Protein AF-A0A3D1RWV4-F1 (afdb_monomer)

Mean predicted aligned error: 16.39 Å

Nearest PDB structures (foldseek):
  2nbn-assembly1_A  TM=4.123E-01  e=1.452E+00  Aedes aegypti
  2qzt-assembly1_A  TM=2.751E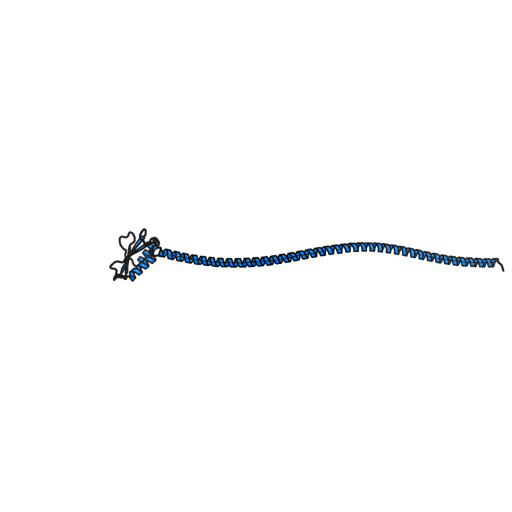-01  e=3.813E+00  Aedes aegypti

Secondary structure (DSSP, 8-state):
--HHHHHHHHHHHHHHHHHHHHHHHHHHHHHHHHHHHHHHHHHHHHHHHHHHHHHHHHHHHHHHHHHHHHHHHHHHHHHHHHHHHHHHHHHHHHHHHHHHHHHHHHHHHHHHHHHHHHHHHHHHHHHHHHHHHHHHHHHHHHHHTPPPP--TTSEEEEEEEEEETTEEEEEEE-TT-SSPEEE-HHHHHHHHHHHHHHHGGGEEEEEE--TT----HHHHHHHHHHHHHHH-TTTS--

Structure (mmCIF, N/CA/C/O backbone):
data_AF-A0A3D1RWV4-F1
#
_entry.id   AF-A0A3D1RWV4-F1
#
loop_
_atom_site.group_PDB
_atom_site.id
_atom_site.type_symbol
_atom_site.label_atom_id
_atom_site.label_alt_id
_atom_site.label_comp_id
_atom_site.label_asym_id
_atom_site.label_entity_id
_atom_site.label_seq_id
_atom_site.pdbx_PDB_ins_code
_atom_site.Cartn_x
_atom_site.Cartn_y
_atom_site.Cartn_z
_atom_site.occupancy
_atom_site.B_iso_or_equiv
_atom_site.auth_seq_id
_atom_site.auth_comp_id
_atom_site.auth_asym_id
_atom_site.auth_atom_id
_atom_site.pdbx_PDB_model_num
ATOM 1 N N . MET A 1 1 ? 69.869 0.375 -125.431 1.00 52.25 1 MET A N 1
ATOM 2 C CA . MET A 1 1 ? 68.817 0.716 -124.445 1.00 52.25 1 MET A CA 1
ATOM 3 C C . MET A 1 1 ? 69.289 1.927 -123.656 1.00 52.25 1 MET A C 1
ATOM 5 O O . MET A 1 1 ? 70.445 1.950 -123.262 1.00 52.25 1 MET A O 1
ATOM 9 N N . ASN A 1 2 ? 68.453 2.957 -123.524 1.00 61.38 2 ASN A N 1
ATOM 10 C CA . ASN A 1 2 ? 68.851 4.270 -123.012 1.00 61.38 2 ASN A CA 1
ATOM 11 C C . ASN A 1 2 ? 68.864 4.267 -121.470 1.00 61.38 2 ASN A C 1
ATOM 13 O O . ASN A 1 2 ? 67.809 4.157 -120.847 1.00 61.38 2 ASN A O 1
ATOM 17 N N . VAL A 1 3 ? 70.054 4.370 -120.870 1.00 70.50 3 VAL A N 1
ATOM 18 C CA . VAL A 1 3 ? 70.306 4.348 -119.412 1.00 70.50 3 VAL A CA 1
ATOM 19 C C . VAL A 1 3 ? 69.426 5.359 -118.657 1.00 70.50 3 VAL A C 1
ATOM 21 O O . VAL A 1 3 ? 68.978 5.091 -117.543 1.00 70.50 3 VAL A O 1
ATOM 24 N N . ALA A 1 4 ? 69.079 6.478 -119.300 1.00 74.06 4 ALA A N 1
ATOM 25 C CA . ALA A 1 4 ? 68.190 7.496 -118.747 1.00 74.06 4 ALA A CA 1
ATOM 26 C C . ALA A 1 4 ? 66.752 6.995 -118.483 1.00 74.06 4 ALA A C 1
ATOM 28 O O . ALA A 1 4 ? 66.139 7.380 -117.488 1.00 74.06 4 ALA A O 1
ATOM 29 N N . GLU A 1 5 ? 66.206 6.108 -119.324 1.00 75.94 5 GLU A N 1
ATOM 30 C CA . GLU A 1 5 ? 64.843 5.577 -119.146 1.00 75.94 5 GLU A CA 1
ATOM 31 C C . GLU A 1 5 ? 64.778 4.470 -118.075 1.00 75.94 5 GLU A C 1
ATOM 33 O O . GLU A 1 5 ? 63.770 4.344 -117.375 1.00 75.94 5 GLU A O 1
ATOM 38 N N . GLN A 1 6 ? 65.866 3.717 -117.867 1.00 78.44 6 GLN A N 1
ATOM 39 C CA . GLN A 1 6 ? 65.986 2.784 -116.736 1.00 78.44 6 GLN A CA 1
ATOM 40 C C . GLN A 1 6 ? 66.065 3.525 -115.395 1.00 78.44 6 GLN A C 1
ATOM 42 O O . GLN A 1 6 ? 65.285 3.221 -114.493 1.00 78.44 6 GLN A O 1
ATOM 47 N N . LEU A 1 7 ? 66.919 4.551 -115.293 1.00 80.50 7 LEU A N 1
ATOM 48 C CA . LEU A 1 7 ? 67.019 5.411 -114.105 1.00 80.50 7 LEU A CA 1
ATOM 49 C C . LEU A 1 7 ? 65.680 6.073 -113.760 1.00 80.50 7 LEU A C 1
ATOM 51 O O . LEU A 1 7 ? 65.265 6.095 -112.604 1.00 80.50 7 LEU A O 1
ATOM 55 N N . LYS A 1 8 ? 64.954 6.563 -114.767 1.00 84.25 8 LYS A N 1
ATOM 56 C CA . LYS A 1 8 ? 63.630 7.174 -114.593 1.00 84.25 8 LYS A CA 1
ATOM 57 C C . LYS A 1 8 ? 62.578 6.185 -114.084 1.00 84.25 8 LYS A C 1
ATOM 59 O O . LYS A 1 8 ? 61.758 6.558 -113.246 1.00 84.25 8 LYS A O 1
ATOM 64 N N . ARG A 1 9 ? 62.587 4.929 -114.550 1.00 83.69 9 ARG A N 1
ATOM 65 C CA . ARG A 1 9 ? 61.717 3.865 -114.009 1.00 83.69 9 ARG A CA 1
ATOM 66 C C . ARG A 1 9 ? 62.070 3.514 -112.569 1.00 83.69 9 ARG A C 1
ATOM 68 O O . ARG A 1 9 ? 61.166 3.406 -111.747 1.00 83.69 9 ARG A O 1
ATOM 75 N N . GLU A 1 10 ? 63.354 3.376 -112.258 1.00 85.56 10 GLU A N 1
ATOM 76 C CA . GLU A 1 10 ? 63.810 3.042 -110.908 1.00 85.56 10 GLU A CA 1
ATOM 77 C C . GLU A 1 10 ? 63.484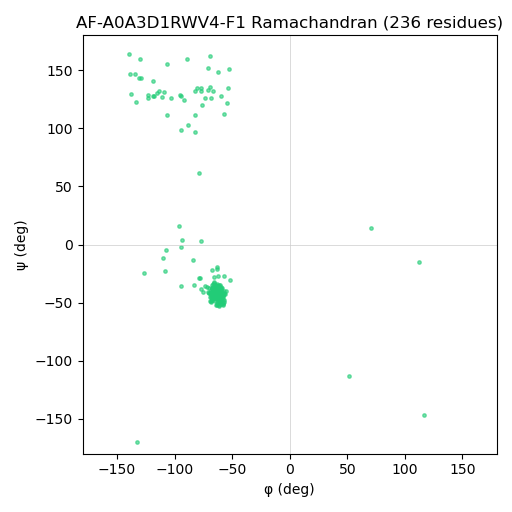 4.159 -109.904 1.00 85.56 10 GLU A C 1
ATOM 79 O O . GLU A 1 10 ? 62.997 3.887 -108.809 1.00 85.56 10 GLU A O 1
ATOM 84 N N . LEU A 1 11 ? 63.659 5.423 -110.299 1.00 85.31 11 LEU A N 1
ATOM 85 C CA . LEU A 1 11 ? 63.266 6.580 -109.492 1.00 85.31 11 LEU A CA 1
ATOM 86 C C . LEU A 1 11 ? 61.752 6.640 -109.268 1.00 85.31 11 LEU A C 1
ATOM 88 O O . LEU A 1 11 ? 61.319 6.896 -108.149 1.00 85.31 11 LEU A O 1
ATOM 92 N N . ARG A 1 12 ? 60.935 6.349 -110.290 1.00 86.31 12 ARG A N 1
ATOM 93 C CA . ARG A 1 12 ? 59.470 6.257 -110.137 1.00 86.31 12 ARG A CA 1
ATOM 94 C C . ARG A 1 12 ? 59.056 5.123 -109.199 1.00 86.31 12 ARG A C 1
ATOM 96 O O . ARG A 1 12 ? 58.151 5.310 -108.390 1.00 86.31 12 ARG A O 1
ATOM 103 N N . PHE A 1 13 ? 59.723 3.974 -109.272 1.00 88.75 13 PHE A N 1
ATOM 104 C CA . PHE A 1 13 ? 59.467 2.850 -108.371 1.00 88.75 13 PHE A CA 1
ATOM 105 C C . PHE A 1 13 ? 59.868 3.168 -106.921 1.00 88.75 13 PHE A C 1
ATOM 107 O O . PHE A 1 13 ? 59.115 2.907 -105.990 1.00 88.75 13 PHE A O 1
ATOM 114 N N . LYS A 1 14 ? 61.024 3.807 -106.707 1.00 88.19 14 LYS A N 1
ATOM 115 C CA . LYS A 1 14 ? 61.439 4.256 -105.367 1.00 88.19 14 LYS A CA 1
ATOM 116 C C . LYS A 1 14 ? 60.515 5.339 -104.812 1.00 88.19 14 LYS A C 1
ATOM 118 O O . LYS A 1 14 ? 60.236 5.325 -103.618 1.00 88.19 14 LYS A O 1
ATOM 123 N N . LEU A 1 15 ? 60.032 6.245 -105.664 1.00 89.44 15 LEU A N 1
ATOM 124 C CA . LEU A 1 15 ? 59.087 7.287 -105.271 1.00 89.44 15 LEU A CA 1
ATOM 125 C C . LEU A 1 15 ? 57.736 6.693 -104.860 1.00 89.44 15 LEU A C 1
ATOM 127 O O . LEU A 1 15 ? 57.237 7.056 -103.806 1.00 89.44 15 LEU A O 1
ATOM 131 N N . THR A 1 16 ? 57.196 5.747 -105.634 1.00 88.50 16 THR A N 1
ATOM 132 C CA . THR A 1 16 ? 55.944 5.037 -105.297 1.00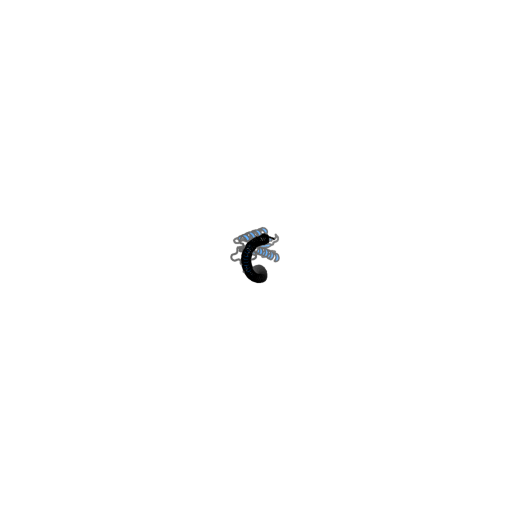 88.50 16 THR A CA 1
ATOM 133 C C . THR A 1 16 ? 56.079 4.212 -104.015 1.00 88.50 16 THR A C 1
ATOM 135 O O . THR A 1 16 ? 55.259 4.316 -103.113 1.00 88.50 16 THR A O 1
ATOM 138 N N . LEU A 1 17 ? 57.189 3.490 -103.843 1.00 90.44 17 LEU A N 1
ATOM 139 C CA . LEU A 1 17 ? 57.454 2.775 -102.592 1.00 90.44 17 LEU A CA 1
ATOM 140 C C . LEU A 1 17 ? 57.588 3.724 -101.386 1.00 90.44 17 LEU A C 1
ATOM 142 O O . LEU A 1 17 ? 57.214 3.371 -100.268 1.00 90.44 17 LEU A O 1
ATOM 146 N N . ALA A 1 18 ? 58.159 4.915 -101.584 1.00 87.94 18 ALA A N 1
ATOM 147 C CA . ALA A 1 18 ? 58.263 5.930 -100.541 1.00 87.94 18 ALA A CA 1
ATOM 148 C C . ALA A 1 18 ? 56.905 6.578 -100.225 1.00 87.94 18 ALA A C 1
ATOM 150 O O . ALA A 1 18 ? 56.641 6.849 -99.054 1.00 87.94 18 ALA A O 1
ATOM 151 N N . THR A 1 19 ? 56.037 6.795 -101.221 1.00 89.75 19 THR A N 1
ATOM 152 C CA . THR A 1 19 ? 54.670 7.290 -100.994 1.00 89.75 19 THR A CA 1
ATOM 153 C C . THR A 1 19 ? 53.833 6.268 -100.237 1.00 89.75 19 THR A C 1
ATOM 155 O O . THR A 1 19 ? 53.261 6.633 -99.217 1.00 89.75 19 THR A O 1
ATOM 158 N N . ASP A 1 20 ? 53.874 4.990 -100.621 1.00 91.44 20 ASP A N 1
ATOM 159 C CA . ASP A 1 20 ? 53.123 3.923 -99.943 1.00 91.44 20 ASP A CA 1
ATOM 160 C C . ASP A 1 20 ? 53.562 3.781 -98.475 1.00 91.44 20 ASP A C 1
ATOM 162 O O . ASP A 1 20 ? 52.742 3.702 -97.559 1.00 91.44 20 ASP A O 1
ATOM 166 N N . LYS A 1 21 ? 54.878 3.839 -98.216 1.00 92.19 21 LYS A N 1
ATOM 167 C CA . LYS A 1 21 ? 55.422 3.842 -96.847 1.00 92.19 21 LYS A CA 1
ATOM 168 C C . LYS A 1 21 ? 54.994 5.070 -96.047 1.00 92.19 21 LYS A C 1
ATOM 170 O O . LYS A 1 21 ? 54.727 4.947 -94.853 1.00 92.19 21 LYS A O 1
ATOM 175 N N . ASN A 1 22 ? 54.948 6.246 -96.669 1.00 92.06 22 ASN A N 1
ATOM 176 C CA . ASN A 1 22 ? 54.490 7.465 -96.005 1.00 92.06 22 ASN A CA 1
ATOM 177 C C . ASN A 1 22 ? 52.991 7.407 -95.684 1.00 92.06 22 ASN A C 1
ATOM 179 O O . ASN A 1 22 ? 52.593 7.843 -94.606 1.00 92.06 22 ASN A O 1
ATOM 183 N N . GLU A 1 23 ? 52.174 6.830 -96.564 1.00 92.38 23 GLU A N 1
ATOM 184 C CA . GLU A 1 23 ? 50.747 6.600 -96.320 1.00 92.38 23 GLU A CA 1
ATOM 185 C C . GLU A 1 23 ? 50.518 5.586 -95.187 1.00 92.38 23 GLU A C 1
ATOM 187 O O . GLU A 1 23 ? 49.688 5.815 -94.306 1.00 92.38 23 GLU A O 1
ATOM 192 N N . ASP A 1 24 ? 51.299 4.504 -95.128 1.00 94.44 24 ASP A N 1
ATOM 193 C CA . ASP A 1 24 ? 51.277 3.548 -94.011 1.00 94.44 24 ASP A CA 1
ATOM 194 C C . ASP A 1 24 ? 51.680 4.185 -92.677 1.00 94.44 24 ASP A C 1
ATOM 196 O O . ASP A 1 24 ? 51.056 3.931 -91.641 1.00 94.44 24 ASP A O 1
ATOM 200 N N . LEU A 1 25 ? 52.723 5.019 -92.684 1.00 93.50 25 LEU A N 1
ATOM 201 C CA . LEU A 1 25 ? 53.154 5.761 -91.501 1.00 93.50 25 LEU A CA 1
ATOM 202 C C . LEU A 1 25 ? 52.095 6.778 -91.058 1.00 93.50 25 LEU A C 1
ATOM 204 O O . LEU A 1 25 ? 51.858 6.904 -89.856 1.00 93.50 25 LEU A O 1
ATOM 208 N N . ALA A 1 26 ? 51.424 7.452 -91.997 1.00 93.38 26 ALA A N 1
ATOM 209 C CA . ALA A 1 26 ? 50.319 8.359 -91.697 1.00 93.38 26 ALA A CA 1
ATOM 210 C C . ALA A 1 26 ? 49.146 7.615 -91.038 1.00 93.38 26 ALA A C 1
ATOM 212 O O . ALA A 1 26 ? 48.687 8.033 -89.976 1.00 93.38 26 ALA A O 1
ATOM 213 N N . ARG A 1 27 ? 48.745 6.453 -91.577 1.00 94.62 27 ARG A N 1
ATOM 214 C CA . ARG A 1 27 ? 47.699 5.601 -90.981 1.00 94.62 27 ARG A CA 1
ATOM 215 C C . ARG A 1 27 ? 48.042 5.163 -89.556 1.00 94.62 27 ARG A C 1
ATOM 217 O O . ARG A 1 27 ? 47.214 5.289 -88.658 1.00 94.62 27 ARG A O 1
ATOM 224 N N . LYS A 1 28 ? 49.278 4.704 -89.323 1.00 95.06 28 LYS A N 1
ATOM 225 C CA . LYS A 1 28 ? 49.750 4.310 -87.981 1.00 95.06 28 LYS A CA 1
ATOM 226 C C . LYS A 1 28 ? 49.783 5.484 -87.007 1.00 95.06 28 LYS A C 1
ATOM 228 O O . LYS A 1 28 ? 49.435 5.316 -85.841 1.00 95.06 28 LYS A O 1
ATOM 233 N N . ARG A 1 29 ? 50.199 6.670 -87.463 1.00 95.25 29 ARG A N 1
ATOM 234 C CA . ARG A 1 29 ? 50.182 7.894 -86.651 1.00 95.25 29 ARG A CA 1
ATOM 235 C C . ARG A 1 29 ? 48.756 8.247 -86.233 1.00 95.25 29 ARG A C 1
ATOM 237 O O . ARG A 1 29 ? 48.537 8.553 -85.066 1.00 95.25 29 ARG A O 1
ATOM 244 N N . ASP A 1 30 ? 47.806 8.182 -87.159 1.00 95.12 30 ASP A N 1
ATOM 245 C CA . ASP A 1 30 ? 46.410 8.522 -86.885 1.00 95.12 30 ASP A CA 1
ATOM 246 C C . ASP A 1 30 ? 45.766 7.496 -85.930 1.00 95.12 30 ASP A C 1
ATOM 248 O O . ASP A 1 30 ? 45.070 7.878 -84.989 1.00 95.12 30 ASP A O 1
ATOM 252 N N . GLU A 1 31 ? 46.085 6.205 -86.075 1.00 96.00 31 GLU A N 1
ATOM 253 C CA . GLU A 1 31 ? 45.672 5.157 -85.129 1.00 96.00 31 GLU A CA 1
ATOM 254 C C . GLU A 1 31 ? 46.263 5.383 -83.725 1.00 96.00 31 GLU A C 1
ATOM 256 O O . GLU A 1 31 ? 45.555 5.287 -82.719 1.00 96.00 31 GLU A O 1
ATOM 261 N N . LEU A 1 32 ? 47.555 5.721 -83.633 1.00 96.00 32 LEU A N 1
ATOM 262 C CA . LEU A 1 32 ? 48.196 6.064 -82.360 1.00 96.00 32 LEU A CA 1
ATOM 263 C C . LEU A 1 32 ? 47.565 7.309 -81.731 1.00 96.00 32 LEU A C 1
ATOM 265 O O . LEU A 1 32 ? 47.377 7.338 -80.517 1.00 96.00 32 LEU A O 1
ATOM 269 N N . PHE A 1 33 ? 47.197 8.307 -82.535 1.00 96.06 33 PHE A N 1
ATOM 270 C CA . PHE A 1 33 ? 46.512 9.505 -82.057 1.00 96.06 33 PHE A CA 1
ATOM 271 C C . PHE A 1 33 ? 45.138 9.169 -81.459 1.00 96.06 33 PHE A C 1
ATOM 273 O O . PHE A 1 33 ? 44.826 9.607 -80.351 1.00 96.06 33 PHE A O 1
ATOM 280 N N . GLN A 1 34 ? 44.349 8.323 -82.131 1.00 95.69 34 GLN A N 1
ATOM 281 C CA . GLN A 1 34 ? 43.059 7.848 -81.614 1.00 95.69 34 GLN A CA 1
ATOM 282 C C . GLN A 1 34 ? 43.211 7.042 -80.318 1.00 95.69 34 GLN A C 1
ATOM 284 O O . GLN A 1 34 ? 42.472 7.266 -79.355 1.00 95.69 34 GLN A O 1
ATOM 289 N N . LYS A 1 35 ? 44.197 6.137 -80.256 1.00 96.25 35 LYS A N 1
ATOM 290 C CA . LYS A 1 35 ? 44.499 5.371 -79.036 1.00 96.25 35 LYS A CA 1
ATOM 291 C C . LYS A 1 35 ? 44.913 6.283 -77.889 1.00 96.25 35 LYS A C 1
ATOM 293 O O . LYS A 1 35 ? 44.428 6.102 -76.779 1.00 96.25 35 LYS A O 1
ATOM 298 N N . ASN A 1 36 ? 45.753 7.283 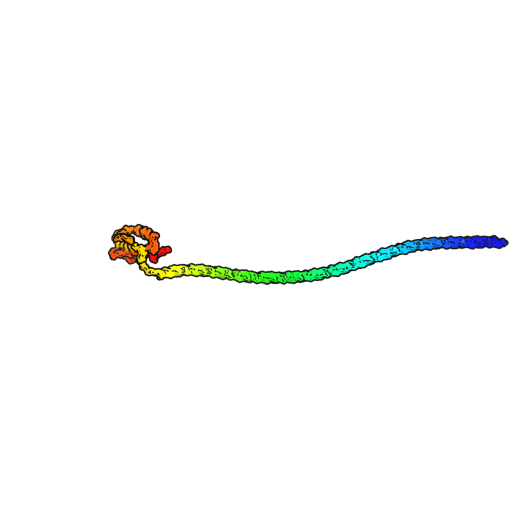-78.150 1.00 95.88 36 ASN A N 1
ATOM 299 C CA . ASN A 1 36 ? 46.205 8.218 -77.123 1.00 95.88 36 ASN A CA 1
ATOM 300 C C . ASN A 1 36 ? 45.052 9.096 -76.606 1.00 95.88 36 ASN A C 1
ATOM 302 O O . ASN A 1 36 ? 44.930 9.312 -75.405 1.00 95.88 36 ASN A O 1
ATOM 306 N N . SER A 1 37 ? 44.147 9.528 -77.492 1.00 96.06 37 SER A N 1
ATOM 307 C CA . SER A 1 37 ? 42.920 10.231 -77.096 1.00 96.06 37 SER A CA 1
ATOM 308 C C . SER A 1 37 ? 42.007 9.351 -76.231 1.00 96.06 37 SER A C 1
ATOM 310 O O . SER A 1 37 ? 41.541 9.790 -75.181 1.00 96.06 37 SER A O 1
ATOM 312 N N . THR A 1 38 ? 41.820 8.084 -76.614 1.00 96.75 38 THR A N 1
ATOM 313 C CA . THR A 1 38 ? 41.017 7.116 -75.844 1.00 96.75 38 THR A CA 1
ATOM 314 C C . THR A 1 38 ? 41.621 6.843 -74.466 1.00 96.75 38 THR A C 1
ATOM 316 O O . THR A 1 38 ? 40.905 6.839 -73.467 1.00 96.75 38 THR A O 1
ATOM 319 N N . LEU A 1 39 ? 42.943 6.655 -74.394 1.00 96.75 39 LEU A N 1
ATOM 320 C CA . LEU A 1 39 ? 43.662 6.479 -73.132 1.00 96.75 39 LEU A CA 1
ATOM 321 C C . LEU A 1 39 ? 43.539 7.717 -72.237 1.00 96.75 39 LEU A C 1
ATOM 323 O O . LEU A 1 39 ? 43.328 7.569 -71.037 1.00 96.75 39 LEU A O 1
ATOM 327 N N . GLY A 1 40 ? 43.598 8.925 -72.809 1.00 96.56 40 GLY A N 1
ATOM 328 C CA . GLY A 1 40 ? 43.362 10.171 -72.075 1.00 96.56 40 GLY A CA 1
ATOM 329 C C . GLY A 1 40 ? 41.991 10.195 -71.394 1.00 96.56 40 GLY A C 1
ATOM 330 O O . GLY A 1 40 ? 41.904 10.445 -70.193 1.00 96.56 40 GLY A O 1
ATOM 331 N N . LEU A 1 41 ? 40.933 9.827 -72.126 1.00 96.62 41 LEU A N 1
ATOM 332 C CA . LEU A 1 41 ? 39.577 9.733 -71.570 1.00 96.62 41 LEU A CA 1
ATOM 333 C C . LEU A 1 41 ? 39.472 8.679 -70.458 1.00 96.62 41 LEU A C 1
ATOM 335 O O . LEU A 1 41 ? 38.825 8.918 -69.439 1.00 96.62 41 LEU A O 1
ATOM 339 N N . GLN A 1 42 ? 40.122 7.524 -70.619 1.00 96.44 42 GLN A N 1
ATOM 340 C CA . GLN A 1 42 ? 40.137 6.478 -69.591 1.00 96.44 42 GLN A CA 1
ATOM 341 C C . GLN A 1 42 ? 40.872 6.924 -68.320 1.00 96.44 42 GLN A C 1
ATOM 343 O O . GLN A 1 42 ? 40.409 6.641 -67.216 1.00 96.44 42 GLN A O 1
ATOM 348 N N . VAL A 1 43 ? 41.987 7.649 -68.451 1.00 97.19 43 VAL A N 1
ATOM 349 C CA . VAL A 1 43 ? 42.728 8.202 -67.306 1.00 97.19 43 VAL A CA 1
ATOM 350 C C . VAL A 1 43 ? 41.879 9.219 -66.545 1.00 97.19 43 VAL A C 1
ATOM 352 O O . VAL A 1 43 ? 41.840 9.175 -65.316 1.00 97.19 43 VAL A O 1
ATOM 355 N N . GLU A 1 44 ? 41.149 10.089 -67.246 1.00 96.12 44 GLU A N 1
ATOM 356 C CA . GLU A 1 44 ? 40.227 11.031 -66.603 1.00 96.12 44 GLU A CA 1
ATOM 357 C C . GLU A 1 44 ? 39.087 10.318 -65.863 1.00 96.12 44 GLU A C 1
ATOM 359 O O . GLU A 1 44 ? 38.756 10.688 -64.736 1.00 96.12 44 GLU A O 1
ATOM 364 N N . GLN A 1 45 ? 38.506 9.272 -66.458 1.00 97.19 45 GLN A N 1
ATOM 365 C CA . GLN A 1 45 ? 37.470 8.466 -65.804 1.00 97.19 45 GLN A CA 1
ATOM 366 C C . GLN A 1 45 ? 37.998 7.769 -64.545 1.00 97.19 45 GLN A C 1
ATOM 368 O O . GLN A 1 45 ? 37.344 7.802 -63.503 1.00 97.19 45 GLN A O 1
ATOM 373 N N . LEU A 1 46 ? 39.197 7.182 -64.614 1.00 97.25 46 LEU A N 1
ATOM 374 C CA . LEU A 1 46 ? 39.840 6.547 -63.463 1.00 97.25 46 LEU A CA 1
ATOM 375 C C . LEU A 1 46 ? 40.165 7.553 -62.355 1.00 97.25 46 LEU A C 1
ATOM 377 O O . LEU A 1 46 ? 40.012 7.225 -61.179 1.00 97.25 46 LEU A O 1
ATOM 381 N N . ALA A 1 47 ? 40.579 8.774 -62.706 1.00 96.50 47 ALA A N 1
ATOM 382 C CA . ALA A 1 47 ? 40.829 9.831 -61.731 1.00 96.50 47 ALA A CA 1
ATOM 383 C C . ALA A 1 47 ? 39.548 10.213 -60.972 1.00 96.50 47 ALA A C 1
ATOM 385 O O . ALA A 1 47 ? 39.571 10.260 -59.743 1.00 96.50 47 ALA A O 1
ATOM 386 N N . ARG A 1 48 ? 38.422 10.382 -61.682 1.00 97.00 48 ARG A N 1
ATOM 387 C CA . ARG A 1 48 ? 37.114 10.658 -61.058 1.00 97.00 48 ARG A CA 1
ATOM 388 C C . ARG A 1 48 ? 36.683 9.529 -60.126 1.00 97.00 48 ARG A C 1
ATOM 390 O O . ARG A 1 48 ? 36.390 9.783 -58.966 1.00 97.00 48 ARG A O 1
ATOM 397 N N . LEU A 1 49 ? 36.750 8.279 -60.592 1.00 97.31 49 LEU A N 1
ATOM 398 C CA . LEU A 1 49 ? 36.369 7.119 -59.781 1.00 97.31 49 LEU A CA 1
ATOM 399 C C . LEU A 1 49 ? 37.239 6.978 -58.522 1.00 97.31 49 LEU A C 1
ATOM 401 O O . LEU A 1 49 ? 36.752 6.602 -57.457 1.00 97.31 49 LEU A O 1
ATOM 405 N N . ARG A 1 50 ? 38.539 7.283 -58.628 1.00 97.31 50 ARG A N 1
ATOM 406 C CA . ARG A 1 50 ? 39.454 7.289 -57.481 1.00 97.31 50 ARG A CA 1
ATOM 407 C C . ARG A 1 50 ? 39.048 8.343 -56.453 1.00 97.31 50 ARG A C 1
ATOM 409 O O . ARG A 1 50 ? 39.103 8.063 -55.255 1.00 97.31 50 ARG A O 1
ATOM 416 N N . ASP A 1 51 ? 38.684 9.534 -56.910 1.00 97.19 51 ASP A N 1
ATOM 417 C CA . ASP A 1 51 ? 38.295 10.632 -56.031 1.00 97.19 51 ASP A CA 1
ATOM 418 C C . ASP A 1 51 ? 36.939 10.343 -55.363 1.00 97.19 51 ASP A C 1
ATOM 420 O O . ASP A 1 51 ? 36.832 10.478 -54.142 1.00 97.19 51 ASP A O 1
ATOM 424 N N . ASP A 1 52 ? 35.966 9.803 -56.102 1.00 97.56 52 ASP A N 1
ATOM 425 C CA . ASP A 1 52 ? 34.681 9.342 -55.560 1.00 97.56 52 ASP A CA 1
ATOM 426 C C . ASP A 1 52 ? 34.891 8.271 -54.478 1.00 97.56 52 ASP A C 1
ATOM 428 O O . ASP A 1 52 ? 34.436 8.427 -53.342 1.00 97.56 52 ASP A O 1
ATOM 432 N N . LEU A 1 53 ? 35.693 7.238 -54.765 1.00 97.62 53 LEU A N 1
ATOM 433 C CA . LEU A 1 53 ? 36.012 6.186 -53.795 1.00 97.62 53 LEU A CA 1
ATOM 434 C C . LEU A 1 53 ? 36.725 6.741 -52.551 1.00 97.62 53 LEU A C 1
ATOM 436 O O . LEU A 1 53 ? 36.530 6.248 -51.437 1.00 97.62 53 LEU A O 1
ATOM 440 N N . ALA A 1 54 ? 37.567 7.765 -52.710 1.00 97.19 54 ALA A N 1
ATOM 441 C CA . ALA A 1 54 ? 38.220 8.423 -51.585 1.00 97.19 54 ALA A CA 1
ATOM 442 C C . ALA A 1 54 ? 37.213 9.184 -50.707 1.00 97.19 54 ALA A C 1
ATOM 444 O O . ALA A 1 54 ? 37.352 9.172 -49.480 1.00 97.19 54 ALA A O 1
ATOM 445 N N . THR A 1 55 ? 36.198 9.818 -51.302 1.00 97.44 55 THR A N 1
ATOM 446 C CA . THR A 1 55 ? 35.122 10.480 -50.547 1.00 97.44 55 THR A CA 1
ATOM 447 C C . THR A 1 55 ? 34.235 9.479 -49.812 1.00 97.44 55 THR A C 1
ATOM 449 O O . THR A 1 55 ? 34.012 9.645 -48.611 1.00 97.44 55 THR A O 1
ATOM 452 N N . GLU A 1 56 ? 33.830 8.391 -50.467 1.00 97.31 56 GLU A N 1
ATOM 453 C CA . GLU A 1 56 ? 33.002 7.344 -49.863 1.00 97.31 56 GLU A CA 1
ATOM 454 C C . GLU A 1 56 ? 33.732 6.663 -48.698 1.00 97.31 56 GLU A C 1
ATOM 456 O O . GLU A 1 56 ? 33.176 6.487 -47.613 1.00 97.31 56 GLU A O 1
ATOM 461 N N . ARG A 1 57 ? 35.033 6.379 -48.856 1.00 97.62 57 ARG A N 1
ATOM 462 C CA . ARG A 1 57 ? 35.867 5.850 -47.765 1.00 97.62 57 ARG A CA 1
ATOM 463 C C . ARG A 1 57 ? 35.911 6.781 -46.557 1.00 97.62 57 ARG A C 1
ATOM 465 O O . ARG A 1 57 ? 35.856 6.295 -45.429 1.00 97.62 57 ARG A O 1
ATOM 472 N N . LYS A 1 58 ? 36.005 8.098 -46.767 1.00 97.19 58 LYS A N 1
ATOM 473 C CA . LYS A 1 58 ? 35.982 9.077 -45.666 1.00 97.19 58 LYS A CA 1
ATOM 474 C C . LYS A 1 58 ? 34.629 9.092 -44.957 1.00 97.19 58 LYS A C 1
ATOM 476 O O . LYS A 1 58 ? 34.603 9.088 -43.730 1.00 97.19 58 LYS A O 1
ATOM 481 N N . GLN A 1 59 ? 33.529 9.060 -45.707 1.00 97.44 59 GLN A N 1
ATOM 482 C CA . GLN A 1 59 ? 32.178 9.001 -45.140 1.00 97.44 59 GLN A CA 1
ATOM 483 C C . GLN A 1 59 ? 31.961 7.716 -44.333 1.00 97.44 59 GLN A C 1
ATOM 485 O O . GLN A 1 59 ? 31.481 7.771 -43.203 1.00 97.44 59 GLN A O 1
ATOM 490 N N . LEU A 1 60 ? 32.394 6.570 -44.864 1.00 97.88 60 LEU A N 1
ATOM 491 C CA . LEU A 1 60 ? 32.295 5.287 -44.172 1.00 97.88 60 LEU A CA 1
ATOM 492 C C . LEU A 1 60 ? 33.138 5.265 -42.888 1.00 97.88 60 LEU A C 1
ATOM 494 O O . LEU A 1 60 ? 32.706 4.726 -41.872 1.00 97.88 60 LEU A O 1
ATOM 498 N N . MET A 1 61 ? 34.334 5.865 -42.909 1.00 97.50 61 MET A N 1
ATOM 499 C CA . MET A 1 61 ? 35.168 5.997 -41.711 1.00 97.50 61 MET A CA 1
ATOM 500 C C . MET A 1 61 ? 34.509 6.868 -40.639 1.00 97.50 61 MET A C 1
ATOM 502 O O . MET A 1 61 ? 34.544 6.483 -39.471 1.00 97.50 61 MET A O 1
ATOM 506 N N . ALA A 1 62 ? 33.891 7.988 -41.024 1.00 97.19 62 ALA A N 1
ATOM 507 C CA . ALA A 1 62 ? 33.156 8.849 -40.100 1.00 97.19 62 ALA A CA 1
ATOM 508 C C . ALA A 1 62 ? 31.959 8.107 -39.485 1.00 97.19 62 ALA A C 1
ATOM 510 O O . ALA A 1 62 ? 31.891 7.960 -38.270 1.00 97.19 62 ALA A O 1
ATOM 511 N N . SER A 1 63 ? 31.109 7.498 -40.317 1.00 97.31 63 SER A N 1
ATOM 512 C CA . SER A 1 63 ? 29.949 6.730 -39.845 1.00 97.31 63 SER A CA 1
ATOM 513 C C . SER A 1 63 ? 30.344 5.566 -38.927 1.00 97.31 63 SER A C 1
ATOM 515 O O . SER A 1 63 ? 29.678 5.300 -37.928 1.00 97.31 63 SER A O 1
ATOM 517 N N . ARG A 1 64 ? 31.463 4.886 -39.211 1.00 97.56 64 ARG A N 1
ATOM 518 C CA . ARG A 1 64 ? 31.979 3.822 -38.339 1.00 97.56 64 ARG A CA 1
ATOM 519 C C . ARG A 1 64 ? 32.474 4.358 -36.994 1.00 97.56 64 ARG A C 1
ATOM 521 O O . ARG A 1 64 ? 32.360 3.647 -35.996 1.00 97.56 64 ARG A O 1
ATOM 528 N N . ALA A 1 65 ? 33.055 5.556 -36.965 1.00 97.12 65 ALA A N 1
ATOM 529 C CA . ALA A 1 65 ? 33.475 6.197 -35.724 1.00 97.12 65 ALA A CA 1
ATOM 530 C C . ALA A 1 65 ? 32.258 6.582 -34.870 1.00 97.12 65 ALA A C 1
ATOM 532 O O . ALA A 1 65 ? 32.229 6.229 -33.691 1.00 97.12 65 ALA A O 1
ATOM 533 N N . ASP A 1 66 ? 31.235 7.177 -35.487 1.00 97.62 66 ASP A N 1
ATOM 534 C CA . ASP A 1 66 ? 29.984 7.556 -34.820 1.00 97.62 66 ASP A CA 1
ATOM 535 C C . ASP A 1 66 ? 29.274 6.326 -34.244 1.00 97.62 66 ASP A C 1
ATOM 537 O O . ASP A 1 66 ? 28.967 6.271 -33.054 1.00 97.62 66 ASP A O 1
ATOM 541 N N . LEU A 1 67 ? 29.125 5.267 -35.049 1.00 97.56 67 LEU A N 1
ATOM 542 C CA . LEU A 1 67 ? 28.490 4.029 -34.597 1.00 97.56 67 LEU A CA 1
ATOM 543 C C . LEU A 1 67 ? 29.262 3.380 -33.441 1.00 97.56 67 LEU A C 1
ATOM 545 O O . LEU A 1 67 ? 28.665 2.824 -32.522 1.00 97.56 67 LEU A O 1
ATOM 549 N N . LYS A 1 68 ? 30.598 3.452 -33.460 1.00 97.44 68 LYS A N 1
ATOM 550 C CA . LYS A 1 68 ? 31.422 2.948 -32.357 1.00 97.44 68 LYS A CA 1
ATOM 551 C C . LYS A 1 68 ? 31.183 3.750 -31.075 1.00 97.44 68 LYS A C 1
ATOM 553 O O . LYS A 1 68 ? 31.139 3.152 -30.003 1.00 97.44 68 LYS A O 1
ATOM 558 N N . GLN A 1 69 ? 31.028 5.068 -31.180 1.00 97.38 69 GLN A N 1
ATOM 559 C CA . GLN A 1 69 ? 30.711 5.924 -30.040 1.00 97.38 69 GLN A CA 1
ATOM 560 C C . GLN A 1 69 ? 29.318 5.618 -29.479 1.00 97.38 69 GLN A C 1
ATOM 562 O O . GLN A 1 69 ? 29.177 5.473 -28.265 1.00 97.38 69 GLN A O 1
ATOM 567 N N . ASP A 1 70 ? 28.314 5.444 -30.339 1.00 97.31 70 ASP A N 1
ATOM 568 C CA . ASP A 1 70 ? 26.961 5.084 -29.910 1.00 97.31 70 ASP A CA 1
ATOM 569 C C . ASP A 1 70 ? 26.910 3.714 -29.232 1.00 97.31 70 ASP A C 1
ATOM 571 O O . ASP A 1 70 ? 26.255 3.566 -28.204 1.00 97.31 70 ASP A O 1
ATOM 575 N N . VAL A 1 71 ? 27.641 2.720 -29.745 1.00 97.56 71 VAL A N 1
ATOM 576 C CA . VAL A 1 71 ? 27.735 1.400 -29.101 1.00 97.56 71 VAL A CA 1
ATOM 577 C C . VAL A 1 71 ? 28.336 1.509 -27.699 1.00 97.56 71 VAL A C 1
ATOM 579 O O . VAL A 1 71 ? 27.817 0.887 -26.772 1.00 97.56 71 VAL A O 1
ATOM 582 N N . SER A 1 72 ? 29.394 2.306 -27.520 1.00 96.88 72 SER A N 1
ATOM 583 C CA . SER A 1 72 ? 29.972 2.540 -26.192 1.00 96.88 72 SER A CA 1
ATOM 584 C C . SER A 1 72 ? 28.970 3.218 -25.257 1.00 96.88 72 SER A C 1
ATOM 586 O O . SER A 1 72 ? 28.749 2.727 -24.153 1.00 96.88 72 SER A O 1
ATOM 588 N N . ARG A 1 73 ? 28.299 4.281 -25.719 1.00 97.69 73 ARG A N 1
ATOM 589 C CA . ARG A 1 73 ? 27.298 5.011 -24.929 1.00 97.69 73 ARG A CA 1
ATOM 590 C C . ARG A 1 73 ? 26.130 4.118 -24.515 1.00 97.69 73 ARG A C 1
ATOM 592 O O . ARG A 1 73 ? 25.785 4.064 -23.341 1.00 97.69 73 ARG A O 1
ATOM 599 N N . LEU A 1 74 ? 25.562 3.362 -25.453 1.00 97.81 74 LEU A N 1
ATOM 600 C CA . LEU A 1 74 ? 24.469 2.429 -25.168 1.00 97.81 74 LEU A CA 1
ATOM 601 C C . LEU A 1 74 ? 24.903 1.309 -24.216 1.00 97.81 74 LEU A C 1
ATOM 603 O O . LEU A 1 74 ? 24.105 0.841 -23.404 1.00 97.81 74 LEU A O 1
ATOM 607 N N . SER A 1 75 ? 26.160 0.867 -24.295 1.00 97.44 75 SER A N 1
ATOM 608 C CA . SER A 1 75 ? 26.705 -0.113 -23.355 1.00 97.44 75 SER A CA 1
ATOM 609 C C . SER A 1 75 ? 26.809 0.452 -21.936 1.00 97.44 75 SER A C 1
ATOM 611 O O . SER A 1 75 ? 26.503 -0.262 -20.981 1.00 97.44 75 SER A O 1
ATOM 613 N N . GLU A 1 76 ? 27.224 1.710 -21.789 1.00 97.38 76 GLU A N 1
ATOM 614 C CA . GLU A 1 76 ? 27.288 2.407 -20.499 1.00 97.38 76 GLU A CA 1
ATOM 615 C C . GLU A 1 76 ? 25.887 2.650 -19.924 1.00 97.38 76 GLU A C 1
ATOM 617 O O . GLU A 1 76 ? 25.631 2.297 -18.773 1.00 97.38 76 GLU A O 1
ATOM 622 N N . GLU A 1 77 ? 24.949 3.146 -20.736 1.00 97.62 77 GLU A N 1
ATOM 623 C CA . GLU A 1 77 ? 23.547 3.342 -20.342 1.00 97.62 77 GLU A CA 1
ATOM 624 C C . GLU A 1 77 ? 22.909 2.019 -19.888 1.00 97.62 77 GLU A C 1
ATOM 626 O O . GLU A 1 77 ? 22.282 1.954 -18.830 1.00 97.62 77 GLU A O 1
ATOM 631 N N . LYS A 1 78 ? 23.134 0.924 -20.627 1.00 97.44 78 LYS A N 1
ATOM 632 C CA . LYS A 1 78 ? 22.648 -0.409 -20.245 1.00 97.44 78 LYS A CA 1
ATOM 633 C C . LYS A 1 78 ? 23.243 -0.883 -18.917 1.00 97.44 78 LYS A C 1
ATOM 635 O O . LYS A 1 78 ? 22.537 -1.519 -18.134 1.00 97.44 78 LYS A O 1
ATOM 640 N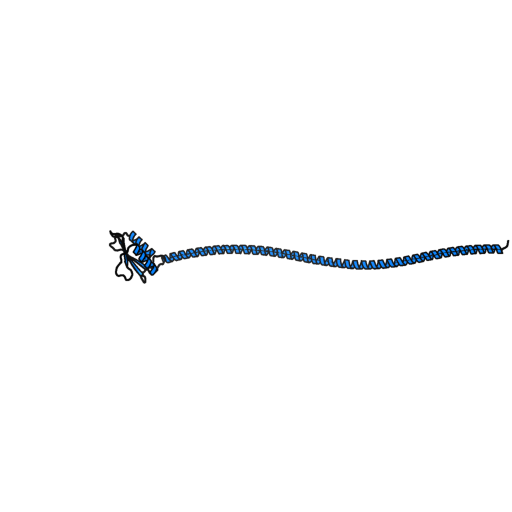 N . ALA A 1 79 ? 24.523 -0.612 -18.667 1.00 97.25 79 ALA A N 1
ATOM 641 C CA . ALA A 1 79 ? 25.167 -0.969 -17.407 1.00 97.25 79 ALA A CA 1
ATOM 642 C C . ALA A 1 79 ? 24.604 -0.155 -16.230 1.00 97.25 79 ALA A C 1
ATOM 644 O O . ALA A 1 79 ? 24.339 -0.738 -15.178 1.00 97.25 79 ALA A O 1
ATOM 645 N N . SER A 1 80 ? 24.357 1.146 -16.426 1.00 97.62 80 SER A N 1
ATOM 646 C CA . SER A 1 80 ? 23.720 2.013 -15.422 1.00 97.62 80 SER A CA 1
ATOM 647 C C . SER A 1 80 ? 22.314 1.530 -15.084 1.00 97.62 80 SER A C 1
ATOM 649 O O . SER A 1 80 ? 22.025 1.240 -13.925 1.00 97.62 80 SER A O 1
ATOM 651 N N . LEU A 1 81 ? 21.474 1.323 -16.104 1.00 97.62 81 LEU A N 1
ATOM 652 C CA . LEU A 1 81 ? 20.098 0.850 -15.930 1.00 97.62 81 LEU A CA 1
ATOM 653 C C . LEU A 1 81 ? 20.038 -0.519 -15.245 1.00 97.62 81 LEU A C 1
ATOM 655 O O . LEU A 1 81 ? 19.178 -0.757 -14.402 1.00 97.62 81 LEU A O 1
ATOM 659 N N . ALA A 1 82 ? 20.964 -1.427 -15.566 1.00 97.25 82 ALA A N 1
ATOM 660 C CA . ALA A 1 82 ? 21.051 -2.715 -14.884 1.00 97.25 82 ALA A CA 1
ATOM 661 C C . ALA A 1 82 ? 21.448 -2.570 -13.402 1.00 97.25 82 ALA A C 1
ATOM 663 O O . ALA A 1 82 ? 21.022 -3.379 -12.576 1.00 97.25 82 ALA A O 1
ATOM 664 N N . GLY A 1 83 ? 22.260 -1.566 -13.059 1.00 97.56 83 GLY A N 1
ATOM 665 C CA . GLY A 1 83 ? 22.590 -1.218 -11.677 1.00 97.56 83 GLY A CA 1
ATOM 666 C C . GLY A 1 83 ? 21.390 -0.647 -10.920 1.00 97.56 83 GLY A C 1
ATOM 667 O O . GLY A 1 83 ? 21.058 -1.138 -9.842 1.00 97.56 83 GLY A O 1
ATOM 668 N N . GLU A 1 84 ? 20.702 0.328 -11.513 1.00 97.44 84 GLU A N 1
ATOM 669 C CA . GLU A 1 84 ? 19.497 0.956 -10.952 1.00 97.44 84 GLU A CA 1
ATOM 670 C C . GLU A 1 84 ? 18.366 -0.055 -10.730 1.00 97.44 84 GLU A C 1
ATOM 672 O O . GLU A 1 84 ? 17.709 -0.040 -9.686 1.00 97.44 84 GLU A O 1
ATOM 677 N N . LEU A 1 85 ? 18.177 -0.983 -11.673 1.00 97.62 85 LEU A N 1
ATOM 678 C CA . LEU A 1 85 ? 17.190 -2.052 -11.546 1.00 97.62 85 LEU A CA 1
ATOM 679 C C . LEU A 1 85 ? 17.501 -2.957 -10.349 1.00 97.62 85 LEU A C 1
ATOM 681 O O . LEU A 1 85 ? 16.624 -3.205 -9.529 1.00 97.62 85 LEU A O 1
ATOM 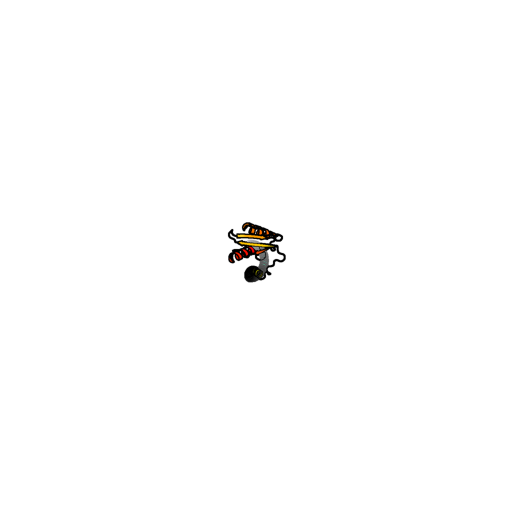685 N N . LYS A 1 86 ? 18.762 -3.382 -10.187 1.00 97.25 86 LYS A N 1
ATOM 686 C CA . LYS A 1 86 ? 19.178 -4.191 -9.029 1.00 97.25 86 LYS A CA 1
ATOM 687 C C . LYS A 1 86 ? 18.981 -3.462 -7.704 1.00 97.25 86 LYS A C 1
ATOM 689 O O . LYS A 1 86 ? 18.585 -4.080 -6.721 1.00 97.25 86 LYS A O 1
ATOM 694 N N . GLN A 1 87 ? 19.278 -2.166 -7.665 1.00 97.12 87 GLN A N 1
ATOM 695 C CA . GLN A 1 87 ? 19.093 -1.363 -6.460 1.00 97.12 87 GLN A CA 1
ATOM 696 C C . GLN A 1 87 ? 17.609 -1.237 -6.101 1.00 97.12 87 GLN A C 1
ATOM 698 O O . GLN A 1 87 ? 17.248 -1.352 -4.932 1.00 97.12 87 GLN A O 1
ATOM 703 N N . THR A 1 88 ? 16.757 -1.033 -7.105 1.00 97.12 88 THR A N 1
ATOM 704 C CA . THR A 1 88 ? 15.308 -0.924 -6.922 1.00 97.12 88 THR A CA 1
ATOM 705 C C . THR A 1 88 ? 14.702 -2.257 -6.486 1.00 97.12 88 THR A C 1
ATOM 707 O O . THR A 1 88 ? 13.876 -2.272 -5.578 1.00 97.12 88 THR A O 1
ATOM 710 N N . ASP A 1 89 ? 15.145 -3.376 -7.063 1.00 96.94 89 ASP A N 1
ATOM 711 C CA . ASP A 1 89 ? 14.722 -4.720 -6.654 1.00 96.94 89 ASP A CA 1
ATOM 712 C C . ASP A 1 89 ? 15.079 -5.002 -5.188 1.00 96.94 89 ASP A C 1
ATOM 714 O O . ASP A 1 89 ? 14.260 -5.534 -4.438 1.00 96.94 89 ASP A O 1
ATOM 718 N N . GLU A 1 90 ? 16.274 -4.599 -4.748 1.00 97.06 90 GLU A N 1
ATOM 719 C CA . GLU A 1 90 ? 16.689 -4.767 -3.355 1.00 97.06 90 GLU A CA 1
ATOM 720 C C . GLU A 1 90 ? 15.880 -3.875 -2.404 1.00 97.06 90 GLU A C 1
ATOM 722 O O . GLU A 1 90 ? 15.420 -4.339 -1.361 1.00 97.06 90 GLU A O 1
ATOM 727 N N . GLN A 1 91 ? 15.625 -2.617 -2.778 1.00 96.94 91 GLN A N 1
ATOM 728 C CA . GLN A 1 91 ? 14.736 -1.739 -2.010 1.00 96.94 91 GLN A CA 1
ATOM 729 C C . GLN A 1 91 ? 13.314 -2.302 -1.924 1.00 96.94 91 GLN A C 1
ATOM 731 O O . GLN A 1 91 ? 12.693 -2.271 -0.861 1.00 96.94 91 GLN A O 1
ATOM 736 N N . TYR A 1 92 ? 12.799 -2.855 -3.021 1.00 97.06 92 TYR A N 1
ATOM 737 C CA . TYR A 1 92 ? 11.488 -3.491 -3.045 1.00 97.06 92 TYR A CA 1
ATOM 738 C C . TYR A 1 92 ? 11.439 -4.725 -2.133 1.00 97.06 92 TYR A C 1
ATOM 740 O O . TYR A 1 92 ? 10.476 -4.907 -1.390 1.00 97.06 92 TYR A O 1
ATOM 748 N N . ARG A 1 93 ? 12.492 -5.551 -2.132 1.00 97.44 93 ARG A N 1
ATOM 749 C CA . ARG A 1 93 ? 12.603 -6.710 -1.236 1.00 97.44 93 ARG A CA 1
ATOM 750 C C . ARG A 1 93 ? 12.595 -6.286 0.234 1.00 97.44 93 ARG A C 1
ATOM 752 O O . ARG A 1 93 ? 11.802 -6.819 1.004 1.00 97.44 93 ARG A O 1
ATOM 759 N N . LEU A 1 94 ? 13.423 -5.307 0.600 1.00 97.12 94 LEU A N 1
ATOM 760 C CA . LEU A 1 94 ? 13.531 -4.814 1.977 1.00 97.12 94 LEU A CA 1
ATOM 761 C C . LEU A 1 94 ? 12.225 -4.183 2.469 1.00 97.12 94 LEU A C 1
ATOM 763 O O . LEU A 1 94 ? 11.754 -4.506 3.553 1.00 97.12 94 LEU A O 1
ATOM 767 N N . THR A 1 95 ? 11.601 -3.331 1.653 1.00 96.50 95 THR A N 1
ATOM 768 C CA . THR A 1 95 ? 10.315 -2.706 2.008 1.00 96.50 95 THR A CA 1
ATOM 769 C C . THR A 1 95 ? 9.193 -3.731 2.131 1.00 96.50 95 THR A C 1
ATOM 771 O O . THR A 1 95 ? 8.324 -3.596 2.990 1.00 96.50 95 THR A O 1
ATOM 774 N N . LYS A 1 96 ? 9.205 -4.787 1.311 1.00 97.44 96 LYS A N 1
ATOM 775 C CA . LYS A 1 96 ? 8.251 -5.887 1.447 1.00 97.44 96 LYS A CA 1
ATOM 776 C C . LYS A 1 96 ? 8.442 -6.641 2.765 1.00 97.44 96 LYS A C 1
ATOM 778 O O . LYS A 1 96 ? 7.450 -6.905 3.440 1.00 97.44 96 LYS A O 1
ATOM 783 N N . GLU A 1 97 ? 9.682 -6.956 3.132 1.00 96.94 97 GLU A N 1
ATOM 784 C CA . GLU A 1 97 ? 10.008 -7.610 4.408 1.00 96.94 97 GLU A CA 1
ATOM 785 C C . GLU A 1 97 ? 9.604 -6.741 5.607 1.00 96.94 97 GLU A C 1
ATOM 787 O O . GLU A 1 97 ? 8.989 -7.240 6.546 1.00 96.94 97 GLU A O 1
ATOM 792 N N . GLU A 1 98 ? 9.855 -5.432 5.546 1.00 96.94 98 GLU A N 1
ATOM 793 C CA . GLU A 1 98 ? 9.437 -4.477 6.578 1.00 96.94 98 GLU A CA 1
ATOM 794 C C . GLU A 1 98 ? 7.908 -4.406 6.713 1.00 96.94 98 GLU A C 1
ATOM 796 O O . GLU A 1 98 ? 7.380 -4.441 7.823 1.00 96.94 98 GLU A O 1
ATOM 801 N N . ILE A 1 99 ? 7.169 -4.383 5.598 1.00 97.19 99 ILE A N 1
ATOM 802 C CA . ILE A 1 99 ? 5.698 -4.413 5.620 1.00 97.19 99 ILE A CA 1
ATOM 803 C C . ILE A 1 99 ? 5.177 -5.724 6.217 1.00 97.19 99 ILE A C 1
ATOM 805 O O . ILE A 1 99 ? 4.187 -5.707 6.948 1.00 97.19 99 ILE A O 1
ATOM 809 N N . GLU A 1 100 ? 5.786 -6.864 5.887 1.00 96.69 100 GLU A N 1
ATOM 810 C CA . GLU A 1 100 ? 5.395 -8.160 6.452 1.00 96.69 100 GLU A CA 1
ATOM 811 C C . GLU A 1 100 ? 5.670 -8.219 7.960 1.00 96.69 100 GLU A C 1
ATOM 813 O O . GLU A 1 100 ? 4.802 -8.670 8.709 1.00 96.69 100 GLU A O 1
ATOM 818 N N . TYR A 1 101 ? 6.807 -7.681 8.408 1.00 96.50 101 TYR A N 1
ATOM 819 C CA . TYR A 1 101 ? 7.142 -7.546 9.824 1.00 96.50 101 TYR A CA 1
ATOM 820 C C . TYR A 1 101 ? 6.140 -6.652 10.571 1.00 96.50 101 TYR A C 1
ATOM 822 O O . TYR A 1 101 ? 5.520 -7.103 11.531 1.00 96.50 101 TYR A O 1
ATOM 830 N N . LEU A 1 102 ? 5.894 -5.430 10.083 1.00 96.69 102 LEU A N 1
ATOM 831 C CA . LEU A 1 102 ? 4.948 -4.494 10.705 1.00 96.69 102 LEU A CA 1
ATOM 832 C C . LEU A 1 102 ? 3.521 -5.051 10.738 1.00 96.69 102 LEU A C 1
ATOM 834 O O . LEU A 1 102 ? 2.771 -4.816 11.680 1.00 96.69 102 LEU A O 1
ATOM 838 N N . ARG A 1 103 ? 3.116 -5.812 9.714 1.00 96.56 103 ARG A N 1
ATOM 839 C CA . ARG A 1 103 ? 1.810 -6.486 9.711 1.00 96.56 103 ARG A CA 1
ATOM 840 C C . ARG A 1 103 ? 1.708 -7.567 10.778 1.00 96.56 103 ARG A C 1
ATOM 842 O O . ARG A 1 103 ? 0.622 -7.729 11.325 1.00 96.56 103 ARG A O 1
ATOM 849 N N . ALA A 1 104 ? 2.783 -8.312 11.029 1.00 95.94 104 ALA A N 1
ATOM 850 C CA . ALA A 1 104 ? 2.814 -9.307 12.093 1.00 95.94 104 ALA A CA 1
ATOM 851 C C . ALA A 1 104 ? 2.763 -8.628 13.469 1.00 95.94 104 ALA A C 1
ATOM 853 O O . ALA A 1 104 ? 1.890 -8.957 14.265 1.00 95.94 104 ALA A O 1
ATOM 854 N N . GLU A 1 105 ? 3.596 -7.608 13.688 1.00 95.75 105 GLU A N 1
ATOM 855 C CA . GLU A 1 105 ? 3.627 -6.832 14.934 1.00 95.75 105 GLU A CA 1
ATOM 856 C C . GLU A 1 105 ? 2.259 -6.204 15.247 1.00 95.75 105 GLU A C 1
ATOM 858 O O . GLU A 1 105 ? 1.699 -6.426 16.317 1.00 95.75 105 GLU A O 1
ATOM 863 N N . HIS A 1 106 ? 1.632 -5.531 14.277 1.00 95.75 106 HIS A N 1
ATOM 864 C CA . HIS A 1 106 ? 0.289 -4.980 14.467 1.00 95.75 106 HIS A CA 1
ATOM 865 C C . HIS A 1 106 ? -0.797 -6.049 14.651 1.00 95.75 106 HIS A C 1
ATOM 867 O O . HIS A 1 106 ? -1.826 -5.777 15.271 1.00 95.75 106 HIS A O 1
ATOM 873 N N . ALA A 1 107 ? -0.632 -7.253 14.096 1.00 95.75 107 ALA A N 1
ATOM 874 C CA . ALA A 1 107 ? -1.580 -8.339 14.332 1.00 95.75 107 ALA A CA 1
ATOM 875 C C . ALA A 1 107 ? -1.511 -8.829 15.785 1.00 95.75 107 ALA A C 1
ATOM 877 O O . ALA A 1 107 ? -2.565 -9.080 16.380 1.00 95.75 107 ALA A O 1
ATOM 878 N N . ASP A 1 108 ? -0.304 -8.898 16.347 1.00 95.31 108 ASP A N 1
ATOM 879 C CA . ASP A 1 108 ? -0.065 -9.253 17.744 1.00 95.31 108 ASP A CA 1
ATOM 880 C C . ASP A 1 108 ? -0.602 -8.162 18.685 1.00 95.31 108 ASP A C 1
ATOM 882 O O . ASP A 1 108 ? -1.418 -8.466 19.556 1.00 95.31 108 ASP A O 1
ATOM 886 N N . GLU A 1 109 ? -0.297 -6.883 18.431 1.00 95.62 109 GLU A N 1
ATOM 887 C CA . GLU A 1 109 ? -0.850 -5.748 19.194 1.00 95.62 109 GLU A CA 1
ATOM 888 C C . GLU A 1 109 ? -2.388 -5.744 19.191 1.00 95.62 109 GLU A C 1
ATOM 890 O O . GLU A 1 109 ? -3.041 -5.524 20.213 1.00 95.62 109 GLU A O 1
ATOM 895 N N . VAL A 1 110 ? -3.010 -6.016 18.037 1.00 96.12 110 VAL A N 1
ATOM 896 C CA . VAL A 1 110 ? -4.474 -6.097 17.926 1.00 96.12 110 VAL A CA 1
ATOM 897 C C . VAL A 1 110 ? -5.029 -7.294 18.700 1.00 96.12 110 VAL A C 1
ATOM 899 O O . VAL A 1 110 ? -6.153 -7.219 19.209 1.00 96.12 110 VAL A O 1
ATOM 902 N N . ALA A 1 111 ? -4.301 -8.409 18.769 1.00 96.06 111 ALA A N 1
ATOM 903 C CA . ALA A 1 111 ? -4.704 -9.571 19.550 1.00 96.06 111 ALA A CA 1
ATOM 904 C C . ALA A 1 111 ? -4.619 -9.285 21.056 1.00 96.06 111 ALA A C 1
ATOM 906 O O . ALA A 1 111 ? -5.589 -9.560 21.766 1.00 96.06 111 ALA A O 1
ATOM 907 N N . GLU A 1 112 ? -3.530 -8.673 21.520 1.00 96.19 112 GLU A N 1
ATOM 908 C CA . GLU A 1 112 ? -3.351 -8.245 22.912 1.00 96.19 112 GLU A CA 1
ATOM 909 C C . GLU A 1 112 ? -4.415 -7.223 23.320 1.00 96.19 112 GLU A C 1
ATOM 911 O O . GLU A 1 112 ? -5.149 -7.441 24.284 1.00 96.19 112 GLU A O 1
ATOM 916 N N . PHE A 1 113 ? -4.623 -6.176 22.515 1.00 96.69 113 PHE A N 1
ATOM 917 C CA . PHE A 1 113 ? -5.645 -5.165 22.787 1.00 96.69 113 PHE A CA 1
ATOM 918 C C . PHE A 1 113 ? -7.058 -5.762 22.859 1.00 96.69 113 PHE A C 1
ATOM 920 O O . PHE A 1 113 ? -7.892 -5.346 23.666 1.00 96.69 113 PHE A O 1
ATOM 927 N N . LYS A 1 114 ? -7.364 -6.762 22.021 1.00 96.56 114 LYS A N 1
ATOM 928 C CA . LYS A 1 114 ? -8.639 -7.488 22.114 1.00 96.56 114 LYS A CA 1
ATOM 929 C C . LYS A 1 114 ? -8.757 -8.249 23.431 1.00 96.56 114 LYS A C 1
ATOM 931 O O . LYS A 1 114 ? -9.834 -8.207 24.017 1.00 96.56 114 LYS A O 1
ATOM 936 N N . GLN A 1 115 ? -7.698 -8.922 23.882 1.00 96.06 115 GLN A N 1
ATOM 937 C CA . GLN A 1 115 ? -7.698 -9.642 25.159 1.00 96.06 115 GLN A CA 1
ATOM 938 C C . GLN A 1 115 ? -7.897 -8.684 26.336 1.00 96.06 115 GLN A C 1
ATOM 940 O O . GLN A 1 115 ? -8.794 -8.908 27.147 1.00 96.06 115 GLN A O 1
ATOM 945 N N . GLU A 1 116 ? -7.149 -7.579 26.382 1.00 96.00 116 GLU A N 1
ATOM 946 C CA . GLU A 1 116 ? -7.306 -6.545 27.412 1.00 96.00 116 GLU A CA 1
ATOM 947 C C . GLU A 1 116 ? -8.728 -5.979 27.440 1.00 96.00 116 GLU A C 1
ATOM 949 O O . GLU A 1 116 ? -9.321 -5.803 28.504 1.00 96.00 116 GLU A O 1
ATOM 954 N N . ARG A 1 117 ? -9.321 -5.735 26.266 1.00 96.38 117 ARG A N 1
ATOM 955 C CA . ARG A 1 117 ? -10.687 -5.214 26.176 1.00 96.38 117 ARG A CA 1
ATOM 956 C C . ARG A 1 117 ? -11.731 -6.207 26.685 1.00 96.38 117 ARG A C 1
ATOM 958 O O . ARG A 1 117 ? -12.732 -5.770 27.249 1.00 96.38 117 ARG A O 1
ATOM 965 N N . GLU A 1 118 ? -11.560 -7.507 26.449 1.00 96.25 118 GLU A N 1
ATOM 966 C CA . GLU A 1 118 ? -12.486 -8.508 26.992 1.00 96.25 118 GLU A CA 1
ATOM 967 C C . GLU A 1 118 ? -12.316 -8.659 28.512 1.00 96.25 118 GLU A C 1
ATOM 969 O O . GLU A 1 118 ? -13.322 -8.633 29.216 1.00 96.25 118 GLU A O 1
ATOM 974 N N . LEU A 1 119 ? -11.083 -8.660 29.037 1.00 96.44 119 LEU A N 1
ATOM 975 C CA . LEU A 1 119 ? -10.839 -8.626 30.488 1.00 96.44 119 LEU A CA 1
ATOM 976 C C . LEU A 1 119 ? -11.484 -7.398 31.146 1.00 96.44 119 LEU A C 1
ATOM 978 O O . LEU A 1 119 ? -12.169 -7.517 32.159 1.00 96.44 119 LEU A O 1
ATOM 982 N N . LEU A 1 120 ? -11.346 -6.218 30.535 1.00 96.75 120 LEU A N 1
ATOM 983 C CA . LEU A 1 120 ? -11.950 -4.992 31.054 1.00 96.75 120 LEU A CA 1
ATOM 984 C C . LEU A 1 120 ? -13.485 -5.067 31.094 1.00 96.75 120 LEU A C 1
ATOM 986 O O . LEU A 1 120 ? -14.108 -4.523 32.006 1.00 96.75 120 LEU A O 1
ATOM 990 N N . LYS A 1 121 ? -14.120 -5.734 30.121 1.00 96.69 121 LYS A N 1
ATOM 991 C CA . LYS A 1 121 ? -15.573 -5.960 30.160 1.00 96.69 121 LYS A CA 1
ATOM 992 C C . LYS A 1 121 ? -15.963 -6.877 31.314 1.00 96.69 121 LYS A C 1
ATOM 994 O O . LYS A 1 121 ? -16.901 -6.546 32.033 1.00 96.69 121 LYS A O 1
ATOM 999 N N . GLU A 1 122 ? -15.239 -7.976 31.512 1.00 95.81 122 GLU A N 1
ATOM 1000 C CA . GLU A 1 122 ? -15.482 -8.899 32.626 1.00 95.81 122 GLU A CA 1
ATOM 1001 C C . GLU A 1 122 ? -15.335 -8.190 33.983 1.00 95.81 122 GLU A C 1
ATOM 1003 O O . GLU A 1 122 ? -16.172 -8.354 34.873 1.00 95.81 122 GLU A O 1
ATOM 1008 N N . GLU A 1 123 ? -14.322 -7.331 34.137 1.00 95.88 123 GLU A N 1
ATOM 1009 C CA . GLU A 1 123 ? -14.134 -6.517 35.343 1.00 95.88 123 GLU A CA 1
ATOM 1010 C C . GLU A 1 123 ? -15.274 -5.512 35.566 1.00 95.88 123 GLU A C 1
ATOM 1012 O O . GLU A 1 123 ? -15.724 -5.325 36.701 1.00 95.88 123 GLU A O 1
ATOM 1017 N N . LEU A 1 124 ? -15.772 -4.875 34.500 1.00 95.75 124 LEU A N 1
ATOM 1018 C CA . LEU A 1 124 ? -16.913 -3.958 34.580 1.00 95.75 124 LEU A CA 1
ATOM 1019 C C . LEU A 1 124 ? -18.195 -4.681 35.011 1.00 95.75 124 LEU A C 1
ATOM 1021 O O . LEU A 1 124 ? -18.914 -4.174 35.876 1.00 95.75 124 LEU A O 1
ATOM 1025 N N . GLU A 1 125 ? -18.457 -5.871 34.469 1.00 95.56 125 GLU A N 1
ATOM 1026 C CA . GLU A 1 125 ? -19.588 -6.713 34.874 1.00 95.56 125 GLU A CA 1
ATOM 1027 C C . GLU A 1 125 ? -19.459 -7.154 36.340 1.00 95.56 125 GLU A C 1
ATOM 1029 O O . GLU A 1 125 ? -20.410 -7.049 37.123 1.00 95.56 125 GLU A O 1
ATOM 1034 N N . ALA A 1 126 ? -18.262 -7.579 36.758 1.00 94.81 126 ALA A N 1
ATOM 1035 C CA . ALA A 1 126 ? -17.986 -7.939 38.145 1.00 94.81 126 ALA A CA 1
ATOM 1036 C C . ALA A 1 126 ? -18.196 -6.752 39.102 1.00 94.81 126 ALA A C 1
ATOM 1038 O O . ALA A 1 126 ? -18.771 -6.915 40.185 1.00 94.81 126 ALA A O 1
ATOM 1039 N N . LEU A 1 127 ? -17.782 -5.545 38.700 1.00 96.00 127 LEU A N 1
ATOM 1040 C CA . LEU A 1 127 ? -17.992 -4.317 39.464 1.00 96.00 127 LEU A CA 1
ATOM 1041 C C . LEU A 1 127 ? -19.481 -3.974 39.595 1.00 96.00 127 LEU A C 1
ATOM 1043 O O . LEU A 1 127 ? -19.917 -3.533 40.662 1.00 96.00 127 LEU A O 1
ATOM 1047 N N . GLU A 1 128 ? -20.269 -4.167 38.539 1.00 94.31 128 GLU A N 1
ATOM 1048 C CA . GLU A 1 128 ? -21.713 -3.934 38.570 1.00 94.31 128 GLU A CA 1
ATOM 1049 C C . GLU A 1 128 ? -22.416 -4.897 39.536 1.00 94.31 128 GLU A C 1
ATOM 1051 O O . GLU A 1 128 ? -23.171 -4.457 40.410 1.00 94.31 128 GLU A O 1
ATOM 1056 N N . ILE A 1 129 ? -22.081 -6.190 39.482 1.00 94.62 129 ILE A N 1
ATOM 1057 C CA . ILE A 1 129 ? -22.582 -7.193 40.434 1.00 94.62 129 ILE A CA 1
ATOM 1058 C C . ILE A 1 129 ? -22.197 -6.823 41.871 1.00 94.62 129 ILE A C 1
ATOM 1060 O O . ILE A 1 129 ? -23.023 -6.913 42.785 1.00 94.62 129 ILE A O 1
ATOM 1064 N N . LEU A 1 130 ? -20.950 -6.400 42.094 1.00 95.19 130 LEU A N 1
ATOM 1065 C CA . LEU A 1 130 ? -20.474 -6.021 43.421 1.00 95.19 130 LEU A CA 1
ATOM 1066 C C . LEU A 1 130 ? -21.231 -4.806 43.971 1.00 95.19 130 LEU A C 1
ATOM 1068 O O . LEU A 1 130 ? -21.602 -4.806 45.145 1.00 95.19 130 LEU A O 1
ATOM 1072 N N . LYS A 1 131 ? -21.516 -3.801 43.132 1.00 92.62 131 LYS A N 1
ATOM 1073 C CA . LYS A 1 131 ? -22.337 -2.642 43.513 1.00 92.62 131 LYS A CA 1
ATOM 1074 C C . LYS A 1 131 ? -23.738 -3.066 43.941 1.00 92.62 131 LYS A C 1
ATOM 1076 O O . LYS A 1 131 ? -24.193 -2.630 44.995 1.00 92.62 131 LYS A O 1
ATOM 1081 N N . VAL A 1 132 ? -24.395 -3.945 43.179 1.00 93.19 132 VAL A N 1
ATOM 1082 C CA . VAL A 1 132 ? -25.722 -4.472 43.542 1.00 93.19 132 VAL A CA 1
ATOM 1083 C C . VAL A 1 132 ? -25.666 -5.165 44.906 1.00 93.19 132 VAL A C 1
ATOM 1085 O O . VAL A 1 132 ? -26.399 -4.782 45.818 1.00 93.19 132 VAL A O 1
ATOM 1088 N N . ARG A 1 133 ? -24.725 -6.096 45.102 1.00 91.31 133 ARG A N 1
ATOM 1089 C CA . ARG A 1 133 ? -24.555 -6.808 46.384 1.00 91.31 133 ARG A CA 1
ATOM 1090 C C . ARG A 1 133 ? -24.262 -5.869 47.553 1.00 91.31 133 ARG A C 1
ATOM 1092 O O . ARG A 1 133 ? -24.757 -6.087 48.655 1.00 91.31 133 ARG A O 1
ATOM 1099 N N . TYR A 1 134 ? -23.475 -4.819 47.327 1.00 91.62 134 TYR A N 1
ATOM 1100 C CA . TYR A 1 134 ? -23.193 -3.818 48.351 1.00 91.62 134 TYR A CA 1
ATOM 1101 C C . TYR A 1 134 ? -24.463 -3.068 48.768 1.00 91.62 134 TYR A C 1
ATOM 1103 O O . TYR A 1 134 ? -24.705 -2.911 49.962 1.00 91.62 134 TYR A O 1
ATOM 1111 N N . THR A 1 135 ? -25.313 -2.664 47.816 1.00 83.50 135 THR A N 1
ATOM 1112 C CA . THR A 1 135 ? -26.582 -1.986 48.144 1.00 83.50 135 THR A CA 1
ATOM 1113 C C . THR A 1 135 ? -27.552 -2.880 48.920 1.00 83.50 135 THR A C 1
ATOM 1115 O O . THR A 1 135 ? -28.252 -2.408 49.818 1.00 83.50 135 THR A O 1
ATOM 1118 N N . GLU A 1 136 ? -27.572 -4.183 48.626 1.00 84.25 136 GLU A N 1
ATOM 1119 C CA . GLU A 1 136 ? -28.352 -5.164 49.387 1.00 84.25 136 GLU A CA 1
ATOM 1120 C C . GLU A 1 136 ? -27.828 -5.289 50.822 1.00 84.25 136 GLU A C 1
ATOM 1122 O O . GLU A 1 136 ? -28.599 -5.161 51.777 1.00 84.25 136 GLU A O 1
ATOM 1127 N N . LEU A 1 137 ? -26.510 -5.446 50.978 1.00 86.00 137 LEU A N 1
ATOM 1128 C CA . LEU A 1 137 ? -25.859 -5.538 52.283 1.00 86.00 137 LEU A CA 1
ATOM 1129 C C . LEU A 1 137 ? -26.068 -4.269 53.119 1.00 86.00 137 LEU A C 1
ATOM 1131 O O . LEU A 1 137 ? -26.356 -4.354 54.312 1.00 86.00 137 LEU A O 1
ATOM 1135 N N . GLU A 1 138 ? -25.964 -3.093 52.501 1.00 77.38 138 GLU A N 1
ATOM 1136 C CA . GLU A 1 138 ? -26.252 -1.812 53.143 1.00 77.38 138 GLU A CA 1
ATOM 1137 C C . GLU A 1 138 ? -27.710 -1.748 53.625 1.00 77.38 138 GLU A C 1
ATOM 1139 O O . GLU A 1 138 ? -27.979 -1.303 54.744 1.00 77.38 138 GLU A O 1
ATOM 1144 N N . SER A 1 139 ? -28.664 -2.240 52.826 1.00 76.00 139 SER A N 1
ATOM 1145 C CA . SER A 1 139 ? -30.078 -2.325 53.214 1.00 76.00 139 SER A CA 1
ATOM 1146 C C . SER A 1 139 ? -30.290 -3.219 54.437 1.00 76.00 139 SER A C 1
ATOM 1148 O O . SER A 1 139 ? -31.011 -2.841 55.367 1.00 76.00 139 SER A O 1
ATOM 1150 N N . ASP A 1 140 ? -29.645 -4.386 54.463 1.00 76.62 140 ASP A N 1
ATOM 1151 C CA . ASP A 1 140 ? -29.752 -5.348 55.560 1.00 76.62 140 ASP A CA 1
ATOM 1152 C C . ASP A 1 140 ? -29.069 -4.850 56.836 1.00 76.62 140 ASP A C 1
ATOM 1154 O O . ASP A 1 140 ? -29.653 -4.918 57.923 1.00 76.62 140 ASP A O 1
ATOM 1158 N N . TYR A 1 141 ? -27.890 -4.240 56.714 1.00 79.81 141 TYR A N 1
ATOM 1159 C CA . TYR A 1 141 ? -27.217 -3.585 57.833 1.00 79.81 141 TYR A CA 1
ATOM 1160 C C . TYR A 1 141 ? -28.081 -2.462 58.425 1.00 79.81 141 TYR A C 1
ATOM 1162 O O . TYR A 1 141 ? -28.325 -2.418 59.634 1.00 79.81 141 TYR A O 1
ATOM 1170 N N . ASN A 1 142 ? -28.646 -1.603 57.571 1.00 72.38 142 ASN A N 1
ATOM 1171 C CA . ASN A 1 142 ? -29.542 -0.526 57.991 1.00 72.38 142 ASN A CA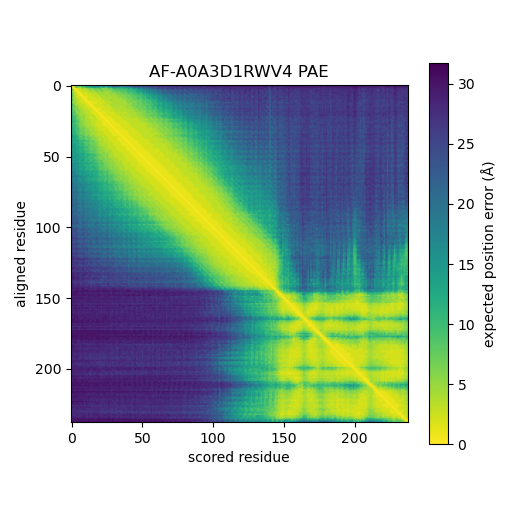 1
ATOM 1172 C C . ASN A 1 142 ? -30.839 -1.031 58.644 1.00 72.38 142 ASN A C 1
ATOM 1174 O O . ASN A 1 142 ? -31.502 -0.274 59.358 1.00 72.38 142 ASN A O 1
ATOM 1178 N N . ARG A 1 143 ? -31.242 -2.291 58.434 1.00 69.62 143 ARG A N 1
ATOM 1179 C CA . ARG A 1 143 ? -32.335 -2.922 59.195 1.00 69.62 143 ARG A CA 1
ATOM 1180 C C . ARG A 1 143 ? -31.893 -3.353 60.586 1.00 69.62 143 ARG A C 1
ATOM 1182 O O . ARG A 1 143 ? -32.678 -3.200 61.520 1.00 69.62 143 ARG A O 1
ATOM 1189 N N . LEU A 1 144 ? -30.673 -3.866 60.722 1.00 73.94 144 LEU A N 1
ATOM 1190 C CA . LEU A 1 144 ? -30.154 -4.378 61.988 1.00 73.94 144 LEU A CA 1
ATOM 1191 C C . LEU A 1 144 ? -29.812 -3.255 62.977 1.00 73.94 144 LEU A C 1
ATOM 1193 O O . LEU A 1 144 ? -30.056 -3.394 64.172 1.00 73.94 144 LEU A O 1
ATOM 1197 N N . VAL A 1 145 ? -29.306 -2.122 62.483 1.00 66.69 145 VAL A N 1
ATOM 1198 C CA . VAL A 1 145 ? -28.812 -1.009 63.320 1.00 66.69 145 VAL A CA 1
ATOM 1199 C C . VAL A 1 145 ? -29.863 0.098 63.520 1.00 66.69 145 VAL A C 1
ATOM 1201 O O . VAL A 1 145 ? -29.548 1.207 63.951 1.00 66.69 145 VAL A O 1
ATOM 1204 N N . ARG A 1 146 ? -31.153 -0.162 63.243 1.00 65.19 146 ARG A N 1
ATOM 1205 C CA . ARG A 1 146 ? -32.201 0.853 63.467 1.00 65.19 146 ARG A CA 1
ATOM 1206 C C . ARG A 1 146 ? -32.232 1.264 64.949 1.00 65.19 146 ARG A C 1
ATOM 1208 O O . ARG A 1 146 ? -32.395 0.391 65.801 1.00 65.19 146 ARG A O 1
ATOM 1215 N N . PRO A 1 147 ? -32.168 2.572 65.276 1.00 65.19 147 PRO A N 1
ATOM 1216 C CA . PRO A 1 147 ? -32.260 3.052 66.656 1.00 65.19 147 PRO A CA 1
ATOM 1217 C C . PRO A 1 147 ? -33.509 2.511 67.358 1.00 65.19 147 PRO A C 1
ATOM 1219 O O . PRO A 1 147 ? -34.521 2.287 66.702 1.00 65.19 147 PRO A O 1
ATOM 1222 N N . ALA A 1 148 ? -33.498 2.334 68.680 1.00 71.38 148 ALA A N 1
ATOM 1223 C CA . ALA A 1 148 ? -34.687 1.866 69.396 1.00 71.38 148 ALA A CA 1
ATOM 1224 C C . ALA A 1 148 ? -35.922 2.740 69.083 1.00 71.38 148 ALA A C 1
ATOM 1226 O O . ALA A 1 148 ? -35.850 3.975 69.069 1.00 71.38 148 ALA A O 1
ATOM 1227 N N . ARG A 1 149 ? -37.070 2.098 68.824 1.00 80.94 149 ARG A N 1
ATOM 1228 C CA . ARG A 1 149 ? -38.336 2.780 68.518 1.00 80.94 149 ARG A CA 1
ATOM 1229 C C . ARG A 1 149 ? -38.679 3.793 69.620 1.00 80.94 149 ARG A C 1
ATOM 1231 O O . ARG A 1 149 ? -38.851 3.420 70.776 1.00 80.94 149 ARG A O 1
ATOM 1238 N N . SER A 1 150 ? -38.836 5.069 69.261 1.00 78.38 150 SER A N 1
ATOM 1239 C CA . SER A 1 150 ? -39.016 6.187 70.198 1.00 78.38 150 SER A CA 1
ATOM 1240 C C . SER A 1 150 ? -40.203 7.074 69.822 1.00 78.38 150 SER A C 1
ATOM 1242 O O . SER A 1 150 ? -40.484 7.323 68.651 1.00 78.38 150 SER A O 1
ATOM 1244 N N . LYS A 1 151 ? -40.902 7.573 70.847 1.00 82.62 151 LYS A N 1
ATOM 1245 C CA . LYS A 1 151 ? -42.051 8.487 70.717 1.00 82.62 151 LYS A CA 1
ATOM 1246 C C . LYS A 1 151 ? -41.628 9.958 70.580 1.00 82.62 151 LYS A C 1
ATOM 1248 O O . LYS A 1 151 ? -42.458 10.799 70.244 1.00 82.62 151 LYS A O 1
ATOM 1253 N N . VAL A 1 152 ? -40.365 10.282 70.864 1.00 79.94 152 VAL A N 1
ATOM 1254 C CA . VAL A 1 152 ? -39.876 11.666 70.969 1.00 79.94 152 VAL A CA 1
ATOM 1255 C C . VAL A 1 152 ? -39.891 12.351 69.598 1.00 79.94 152 VAL A C 1
ATOM 1257 O O . VAL A 1 152 ? -39.339 11.829 68.630 1.00 79.94 152 VAL A O 1
ATOM 1260 N N . GLY A 1 153 ? -40.545 13.516 69.510 1.00 80.19 153 GLY A N 1
ATOM 1261 C CA . GLY A 1 153 ? -40.648 14.311 68.277 1.00 80.19 153 GLY A CA 1
ATOM 1262 C C . GLY A 1 153 ? -41.537 13.703 67.180 1.00 80.19 153 GLY A C 1
ATOM 1263 O O . GLY A 1 153 ? -41.458 14.131 66.027 1.00 80.19 153 GLY A O 1
ATOM 1264 N N . ARG A 1 154 ? -42.357 12.693 67.508 1.00 87.06 154 ARG A N 1
ATOM 1265 C CA . ARG A 1 154 ? -43.239 11.989 66.561 1.00 87.06 154 ARG A CA 1
ATOM 1266 C C . ARG A 1 154 ? -44.706 12.373 66.749 1.00 87.06 154 ARG A C 1
ATOM 1268 O O . ARG A 1 154 ? -45.133 12.760 67.835 1.00 87.06 154 ARG A O 1
ATOM 1275 N N . HIS A 1 155 ? -45.489 12.217 65.687 1.00 87.94 155 HIS A N 1
ATOM 1276 C CA . HIS A 1 155 ? -46.939 12.361 65.717 1.00 87.94 155 HIS A CA 1
ATOM 1277 C C . HIS A 1 155 ? -47.557 11.046 66.217 1.00 87.94 155 HIS A C 1
ATOM 1279 O O . HIS A 1 155 ? -47.667 10.078 65.466 1.00 87.94 155 HIS A O 1
ATOM 1285 N N . VAL A 1 156 ? -47.864 10.985 67.517 1.00 89.62 156 VAL A N 1
ATOM 1286 C CA . VAL A 1 156 ? -48.272 9.753 68.215 1.00 89.62 156 VAL A CA 1
ATOM 1287 C C . VAL A 1 156 ? -49.780 9.546 68.140 1.00 89.62 156 VAL A C 1
ATOM 1289 O O . VAL A 1 156 ? -50.540 10.123 68.911 1.00 89.62 156 VAL A O 1
ATOM 1292 N N . VAL A 1 157 ? -50.201 8.640 67.272 1.00 90.56 157 VAL A N 1
ATOM 1293 C CA . VAL A 1 157 ? -51.595 8.224 67.125 1.00 90.56 157 VAL A CA 1
ATOM 1294 C C . VAL A 1 157 ? -51.831 6.983 67.971 1.00 90.56 157 VAL A C 1
ATOM 1296 O O . VAL A 1 157 ? -51.084 6.010 67.863 1.00 90.56 157 VAL A O 1
ATOM 1299 N N . ARG A 1 158 ? -52.849 6.996 68.833 1.00 90.94 158 ARG A N 1
ATOM 1300 C CA . ARG A 1 158 ? -53.171 5.851 69.695 1.00 90.94 158 ARG A CA 1
ATOM 1301 C C . ARG A 1 158 ? -54.376 5.105 69.152 1.00 90.94 158 ARG A C 1
ATOM 1303 O O . ARG A 1 158 ? -55.429 5.693 68.940 1.00 90.94 158 ARG A O 1
ATOM 1310 N N . ILE A 1 159 ? -54.209 3.809 68.954 1.00 91.75 159 ILE A N 1
ATOM 1311 C CA . ILE A 1 159 ? -55.206 2.905 68.396 1.00 91.75 159 ILE A CA 1
ATOM 1312 C C . ILE A 1 159 ? -55.565 1.917 69.495 1.00 91.75 159 ILE A C 1
ATOM 1314 O O . ILE A 1 159 ? -54.683 1.326 70.124 1.00 91.75 159 ILE A O 1
ATOM 1318 N N . ARG A 1 160 ? -56.855 1.737 69.739 1.00 89.50 160 ARG A N 1
ATOM 1319 C CA . ARG A 1 160 ? -57.357 0.694 70.626 1.00 89.50 160 ARG A CA 1
ATOM 1320 C C . ARG A 1 160 ? -58.130 -0.312 69.796 1.00 89.50 160 ARG A C 1
ATOM 1322 O O . ARG A 1 160 ? -58.952 0.088 68.972 1.00 89.50 160 ARG A O 1
ATOM 1329 N N . PHE A 1 161 ? -57.837 -1.585 70.014 1.00 88.25 161 PHE A N 1
ATOM 1330 C CA . PHE A 1 161 ? -58.521 -2.694 69.366 1.00 88.25 161 PHE A CA 1
ATOM 1331 C C . PHE A 1 161 ? -59.106 -3.603 70.439 1.00 88.25 161 PHE A C 1
ATOM 1333 O O . PHE A 1 161 ? -58.384 -4.027 71.340 1.00 88.25 161 PHE A O 1
ATOM 1340 N N . SER A 1 162 ? -60.403 -3.869 70.352 1.00 86.81 162 SER A N 1
ATOM 1341 C CA . SER A 1 162 ? -61.118 -4.773 71.250 1.00 86.81 162 SER A CA 1
ATOM 1342 C C . SER A 1 162 ? -62.115 -5.620 70.468 1.00 86.81 162 SER A C 1
ATOM 1344 O O . SER A 1 162 ? -62.426 -5.343 69.306 1.00 86.81 162 SER A O 1
ATOM 1346 N N . LYS A 1 163 ? -62.574 -6.694 71.106 1.00 87.38 163 LYS A N 1
ATOM 1347 C CA . LYS A 1 163 ? -63.568 -7.616 70.573 1.00 87.38 163 LYS A CA 1
ATOM 1348 C C . LYS A 1 163 ? -64.533 -7.970 71.696 1.00 87.38 163 LYS A C 1
ATOM 1350 O O . LYS A 1 163 ? -64.070 -8.342 72.775 1.00 87.38 163 LYS A O 1
ATOM 1355 N N . ASP A 1 164 ? -65.822 -7.840 71.428 1.00 84.62 164 ASP A N 1
ATOM 1356 C CA . ASP A 1 164 ? -66.922 -8.208 72.321 1.00 84.62 164 ASP A CA 1
ATOM 1357 C C . ASP A 1 164 ? -67.982 -9.027 71.552 1.00 84.62 164 ASP A C 1
ATOM 1359 O O . ASP A 1 164 ? -67.739 -9.460 70.419 1.00 84.62 164 ASP A O 1
ATOM 1363 N N . ASP A 1 165 ? -69.144 -9.260 72.169 1.00 75.38 165 ASP A N 1
ATOM 1364 C CA . ASP A 1 165 ? -70.254 -10.030 71.588 1.00 75.38 165 ASP A CA 1
ATOM 1365 C C . ASP A 1 165 ? -70.845 -9.388 70.315 1.00 75.38 165 ASP A C 1
ATOM 1367 O O . ASP A 1 165 ? -71.440 -10.083 69.487 1.00 75.38 165 ASP A O 1
ATOM 1371 N N . ASN A 1 166 ? -70.631 -8.082 70.113 1.00 75.19 166 ASN A N 1
ATOM 1372 C CA . ASN A 1 166 ? -71.087 -7.322 68.950 1.00 75.19 166 ASN A CA 1
ATOM 1373 C C . ASN A 1 166 ? -70.021 -7.222 67.841 1.00 75.19 166 ASN A C 1
ATOM 1375 O O . ASN A 1 166 ? -70.307 -6.706 66.754 1.00 75.19 166 ASN A O 1
ATOM 1379 N N . GLY A 1 167 ? -68.821 -7.770 68.059 1.00 83.56 167 GLY A N 1
ATOM 1380 C CA . GLY A 1 167 ? -67.777 -7.918 67.049 1.00 83.56 167 GLY A CA 1
ATOM 1381 C C . GLY A 1 167 ? -66.506 -7.125 67.351 1.00 83.56 167 GLY A C 1
ATOM 1382 O O . GLY A 1 167 ? -66.055 -7.027 68.487 1.00 83.56 167 GLY A O 1
ATOM 1383 N N . TYR A 1 168 ? -65.840 -6.641 66.299 1.00 86.75 168 TYR A N 1
ATOM 1384 C CA . TYR A 1 168 ? -64.557 -5.944 66.410 1.00 86.75 168 TYR A CA 1
ATOM 1385 C C . TYR A 1 168 ? -64.746 -4.433 66.545 1.00 86.75 168 TYR A C 1
ATOM 1387 O O . TYR A 1 168 ? -65.277 -3.793 65.635 1.00 86.75 168 TYR A O 1
ATOM 1395 N N . HIS A 1 169 ? -64.181 -3.858 67.603 1.00 87.81 169 HIS A N 1
ATOM 1396 C CA . HIS A 1 169 ? -64.221 -2.427 67.877 1.00 87.81 169 HIS A CA 1
ATOM 1397 C C . HIS A 1 169 ? -62.845 -1.792 67.684 1.00 87.81 169 HIS A C 1
ATOM 1399 O O . HIS A 1 169 ? -61.822 -2.267 68.192 1.00 87.81 169 HIS A O 1
ATOM 1405 N N . TYR A 1 170 ? -62.820 -0.686 66.941 1.00 90.31 170 TYR A N 1
ATOM 1406 C CA . TYR A 1 170 ? -61.615 0.091 66.686 1.00 90.31 170 TYR A CA 1
ATOM 1407 C C . TYR A 1 170 ? -61.839 1.518 67.150 1.00 90.31 170 TYR A C 1
ATOM 1409 O O . TYR A 1 170 ? -62.799 2.171 66.745 1.00 90.31 170 TYR A O 1
ATOM 1417 N N . THR A 1 171 ? -60.920 2.035 67.958 1.00 88.38 171 THR A N 1
ATOM 1418 C CA . THR A 1 171 ? -60.957 3.450 68.320 1.00 88.38 171 THR A CA 1
ATOM 1419 C C . THR A 1 171 ? -59.615 4.117 68.088 1.00 88.38 171 THR A C 1
ATOM 1421 O O . THR A 1 171 ? -58.551 3.523 68.290 1.00 88.38 171 THR A O 1
ATOM 1424 N N . LEU A 1 172 ? -59.670 5.367 67.647 1.00 89.31 172 LEU A N 1
ATOM 1425 C CA . LEU A 1 172 ? -58.513 6.177 67.296 1.00 89.31 172 LEU A CA 1
ATOM 1426 C C . LEU A 1 172 ? -58.470 7.412 68.190 1.00 89.31 172 LEU A C 1
ATOM 1428 O O . LEU A 1 172 ? -59.505 8.007 68.473 1.00 89.31 172 LEU A O 1
ATOM 1432 N N . ARG A 1 173 ? -57.272 7.804 68.612 1.00 89.50 173 ARG A N 1
ATOM 1433 C CA . ARG A 1 173 ? -57.025 9.091 69.256 1.00 89.50 173 ARG A CA 1
ATOM 1434 C C . ARG A 1 173 ? -55.803 9.750 68.642 1.00 89.50 173 ARG A C 1
ATOM 1436 O O . ARG A 1 173 ? -54.701 9.189 68.703 1.00 89.50 173 ARG A O 1
ATOM 1443 N N . GLU A 1 174 ? -55.997 10.951 68.124 1.00 84.88 174 GLU A N 1
ATOM 1444 C CA . GLU A 1 174 ? -54.927 11.791 67.596 1.00 84.88 174 GLU A CA 1
ATOM 1445 C C . GLU A 1 174 ? -54.309 12.698 68.683 1.00 84.88 174 GLU A C 1
ATOM 1447 O O . GLU A 1 174 ? -54.908 12.925 69.744 1.00 84.88 174 GLU A O 1
ATOM 1452 N N . PRO A 1 175 ? -53.083 13.215 68.474 1.00 79.56 175 PRO A N 1
ATOM 1453 C CA . PRO A 1 175 ? -52.464 14.185 69.374 1.00 79.56 175 PRO A CA 1
ATOM 1454 C C . PRO A 1 175 ? -53.328 15.445 69.547 1.00 79.56 175 PRO A C 1
ATOM 1456 O O . PRO A 1 175 ? -53.464 16.237 68.622 1.00 79.56 175 PRO A O 1
ATOM 1459 N N . GLY A 1 176 ? -53.880 15.648 70.748 1.00 75.25 176 GLY A N 1
ATOM 1460 C CA . GLY A 1 176 ? -54.725 16.804 71.092 1.00 75.25 176 GLY A CA 1
ATOM 1461 C C . GLY A 1 176 ? -56.194 16.457 71.356 1.00 75.25 176 GLY A C 1
ATOM 1462 O O . GLY A 1 176 ? -56.900 17.241 71.988 1.00 75.25 176 GLY A O 1
ATOM 1463 N N . GLU A 1 177 ? -56.645 15.263 70.966 1.00 82.88 177 GLU A N 1
ATOM 1464 C CA . GLU A 1 177 ? -57.998 14.790 71.258 1.00 82.88 177 GLU A CA 1
ATOM 1465 C C . GLU A 1 177 ? -58.105 14.236 72.687 1.00 82.88 177 GLU A C 1
ATOM 1467 O O . GLU A 1 177 ? -57.262 13.460 73.154 1.00 82.88 177 GLU A O 1
ATOM 1472 N N . LYS A 1 178 ? -59.168 14.626 73.402 1.00 70.25 178 LYS A N 1
ATOM 1473 C CA . LYS A 1 178 ? -59.386 14.216 74.801 1.00 70.25 178 LYS A CA 1
ATOM 1474 C C . LYS A 1 178 ? -59.915 12.785 74.932 1.00 70.25 178 LYS A C 1
ATOM 1476 O O . LYS A 1 178 ? -59.631 12.134 75.935 1.00 70.25 178 LYS A O 1
ATOM 1481 N N . GLN A 1 179 ? -60.648 12.285 73.938 1.00 78.44 179 GLN A N 1
ATOM 1482 C CA . GLN A 1 179 ? -61.279 10.962 73.964 1.00 78.44 179 GLN A CA 1
ATOM 1483 C C . GLN A 1 179 ? -60.967 10.166 72.696 1.00 78.44 179 GLN A C 1
ATOM 1485 O O . GLN A 1 179 ? -60.548 10.722 71.686 1.00 78.44 179 GLN A O 1
ATOM 1490 N N . HIS A 1 180 ? -61.113 8.847 72.792 1.00 81.62 180 HIS A N 1
ATOM 1491 C CA . HIS A 1 180 ? -60.997 7.948 71.652 1.00 81.62 180 HIS A CA 1
ATOM 1492 C C . HIS A 1 180 ? -62.276 8.024 70.810 1.00 81.62 180 HIS A C 1
ATOM 1494 O O . HIS A 1 180 ? -63.370 7.925 71.357 1.00 81.62 180 HIS A O 1
ATOM 1500 N N . THR A 1 181 ? -62.131 8.161 69.495 1.00 85.81 181 THR A N 1
ATOM 1501 C CA . THR A 1 181 ? -63.249 8.162 68.548 1.00 85.81 181 THR A CA 1
ATOM 1502 C C . THR A 1 181 ? -63.441 6.760 67.986 1.00 85.81 181 THR A C 1
ATOM 1504 O O . THR A 1 181 ? -62.480 6.159 67.498 1.00 85.81 181 THR A O 1
ATOM 1507 N N . GLU A 1 182 ? -64.665 6.238 68.040 1.00 87.56 182 GLU A N 1
ATOM 1508 C CA . GLU A 1 182 ? -65.008 4.953 67.432 1.00 87.56 182 GLU A CA 1
ATOM 1509 C C . GLU A 1 182 ? -65.027 5.058 65.904 1.00 87.56 182 GLU A C 1
ATOM 1511 O O . GLU A 1 182 ? -65.555 6.011 65.328 1.00 87.56 182 GLU A O 1
ATOM 1516 N N . VAL A 1 183 ? -64.380 4.099 65.243 1.00 89.06 183 VAL A N 1
ATOM 1517 C CA . VAL A 1 183 ? -64.231 4.058 63.788 1.00 89.06 183 VAL A CA 1
ATOM 1518 C C . VAL A 1 183 ? -64.422 2.636 63.282 1.00 89.06 183 VAL A C 1
ATOM 1520 O O . VAL A 1 183 ? -64.015 1.666 63.917 1.00 89.06 183 VAL A O 1
ATOM 1523 N N . SER A 1 184 ? -64.982 2.488 62.084 1.00 89.62 184 SER A N 1
ATOM 1524 C CA . SER A 1 184 ? -64.944 1.198 61.393 1.00 89.62 184 SER A CA 1
ATOM 1525 C C . SER A 1 184 ? -63.517 0.859 60.947 1.00 89.62 184 SER A C 1
ATOM 1527 O O . SER A 1 184 ? -62.657 1.730 60.788 1.00 89.62 184 SER A O 1
ATOM 1529 N N . ARG A 1 185 ? -63.261 -0.417 60.646 1.00 87.00 185 ARG A N 1
ATOM 1530 C CA . ARG A 1 185 ? -61.962 -0.875 60.126 1.00 87.00 185 ARG A CA 1
ATOM 1531 C C . ARG A 1 185 ? -61.517 -0.124 58.864 1.00 87.00 185 ARG A C 1
ATOM 1533 O O . ARG A 1 185 ? -60.332 0.175 58.715 1.00 87.00 185 ARG A O 1
ATOM 1540 N N . ALA A 1 186 ? -62.447 0.153 57.949 1.00 88.69 186 ALA A N 1
ATOM 1541 C CA . ALA A 1 186 ? -62.158 0.880 56.714 1.00 88.69 186 ALA A CA 1
ATOM 1542 C C . ALA A 1 186 ? -61.770 2.336 57.012 1.00 88.69 186 ALA A C 1
ATOM 1544 O O . ALA A 1 186 ? -60.741 2.807 56.533 1.00 88.69 186 ALA A O 1
ATOM 1545 N N . GLN A 1 187 ? -62.528 3.003 57.888 1.00 89.50 187 GLN A N 1
ATOM 1546 C CA . GLN A 1 187 ? -62.248 4.374 58.321 1.00 89.50 187 GLN A CA 1
ATOM 1547 C C . GLN A 1 187 ? -60.930 4.482 59.096 1.00 89.50 187 GLN A C 1
ATOM 1549 O O . GLN A 1 187 ? -60.189 5.439 58.894 1.00 89.50 187 GLN A O 1
ATOM 1554 N N . LEU A 1 188 ? -60.594 3.492 59.932 1.00 90.88 188 LEU A N 1
ATOM 1555 C CA . LEU A 1 188 ? -59.298 3.422 60.609 1.00 90.88 188 LEU A CA 1
ATOM 1556 C C . LEU A 1 188 ? -58.153 3.418 59.591 1.00 90.88 188 LEU A C 1
ATOM 1558 O O . LEU A 1 188 ? -57.221 4.211 59.697 1.00 90.88 188 LEU A O 1
ATOM 1562 N N . HIS A 1 189 ? -58.221 2.528 58.598 1.00 92.06 189 HIS A N 1
ATOM 1563 C CA . HIS A 1 189 ? -57.192 2.428 57.566 1.00 92.06 189 HIS A CA 1
ATOM 1564 C C . HIS A 1 189 ? -57.112 3.683 56.691 1.00 92.06 189 HIS A C 1
ATOM 1566 O O . HIS A 1 189 ? -56.004 4.085 56.339 1.00 92.06 189 HIS A O 1
ATOM 1572 N N . GLN A 1 190 ? -58.248 4.306 56.373 1.00 91.75 190 GLN A N 1
ATOM 1573 C CA . GLN A 1 190 ? -58.296 5.558 55.624 1.00 91.75 190 GLN A CA 1
ATOM 1574 C C . GLN A 1 190 ? -57.632 6.701 56.405 1.00 91.75 190 GLN A C 1
ATOM 1576 O O . GLN A 1 190 ? -56.690 7.308 55.901 1.00 91.75 190 GLN A O 1
ATOM 1581 N N . ARG A 1 191 ? -58.030 6.928 57.665 1.00 89.12 191 ARG A N 1
ATOM 1582 C CA . ARG A 1 191 ? -57.431 7.971 58.516 1.00 89.12 191 ARG A CA 1
ATOM 1583 C C . ARG A 1 191 ? -55.937 7.746 58.729 1.00 89.12 191 ARG A C 1
ATOM 1585 O O . ARG A 1 191 ? -55.148 8.677 58.625 1.00 89.12 191 ARG A O 1
ATOM 1592 N N . LEU A 1 192 ? -55.510 6.506 58.974 1.00 90.12 192 LEU A N 1
ATOM 1593 C CA . LEU A 1 192 ? -54.083 6.195 59.109 1.00 90.12 192 LEU A CA 1
ATOM 1594 C C . LEU A 1 192 ? -53.306 6.397 57.802 1.00 90.12 192 LEU A C 1
ATOM 1596 O O . LEU A 1 192 ? -52.146 6.800 57.857 1.00 90.12 192 LEU A O 1
ATOM 1600 N N . ALA A 1 193 ? -53.917 6.152 56.640 1.00 90.75 193 ALA A N 1
ATOM 1601 C CA . ALA A 1 193 ? -53.301 6.435 55.345 1.00 90.75 193 ALA A CA 1
ATOM 1602 C C . ALA A 1 193 ? -53.148 7.946 55.108 1.00 90.75 193 ALA A C 1
ATOM 1604 O O . ALA A 1 193 ? -52.075 8.388 54.704 1.00 90.75 193 ALA A O 1
ATOM 1605 N N . GLU A 1 194 ? -54.169 8.741 55.433 1.00 91.44 194 GLU A N 1
ATOM 1606 C CA . GLU A 1 194 ? -54.122 10.208 55.369 1.00 91.44 194 GLU A CA 1
ATOM 1607 C C . GLU A 1 194 ? -53.044 10.770 56.311 1.00 91.44 194 GLU A C 1
ATOM 1609 O O . GLU A 1 194 ? -52.211 11.587 55.910 1.00 91.44 194 GLU A O 1
ATOM 1614 N N . LEU A 1 195 ? -52.981 10.268 57.549 1.00 89.81 195 LEU A N 1
ATOM 1615 C CA . LEU A 1 195 ? -51.949 10.640 58.519 1.00 89.81 195 LEU A CA 1
ATOM 1616 C C . LEU A 1 195 ? -50.552 10.197 58.069 1.00 89.81 195 LEU A C 1
ATOM 1618 O O . LEU A 1 195 ? -49.580 10.922 58.287 1.00 89.81 195 LEU A O 1
ATOM 1622 N N . LYS A 1 196 ? -50.427 9.039 57.410 1.00 89.44 196 LYS A N 1
ATOM 1623 C CA . LYS A 1 196 ? -49.153 8.572 56.847 1.00 89.44 196 LYS A CA 1
ATOM 1624 C C . LYS A 1 196 ? -48.713 9.454 55.685 1.00 89.44 196 LYS A C 1
ATOM 1626 O O . LYS A 1 196 ? -47.536 9.790 55.625 1.00 89.44 196 LYS A O 1
ATOM 1631 N N . ALA A 1 197 ? -49.627 9.879 54.818 1.00 89.56 197 ALA A N 1
ATOM 1632 C CA . ALA A 1 197 ? -49.324 10.828 53.751 1.00 89.56 197 ALA A CA 1
ATOM 1633 C C . ALA A 1 197 ? -48.889 12.194 54.314 1.00 89.56 197 ALA A C 1
ATOM 1635 O O . ALA A 1 197 ? -47.931 12.788 53.828 1.00 89.56 197 ALA A O 1
ATOM 1636 N N . LYS A 1 198 ? -49.542 12.664 55.385 1.00 89.31 198 LYS A N 1
ATOM 1637 C CA . LYS A 1 198 ? -49.273 13.973 56.002 1.00 89.31 198 LYS A CA 1
ATOM 1638 C C . LYS A 1 198 ? -47.993 14.019 56.842 1.00 89.31 198 LYS A C 1
ATOM 1640 O O . LYS A 1 198 ? -47.275 15.013 56.812 1.00 89.31 198 LYS A O 1
ATOM 1645 N N . PHE A 1 199 ? -47.715 12.973 57.622 1.00 86.19 199 PHE A N 1
ATOM 1646 C CA . PHE A 1 199 ? -46.603 12.950 58.582 1.00 86.19 199 PHE A CA 1
ATOM 1647 C C . PHE A 1 199 ? -45.455 12.012 58.184 1.00 86.19 199 PHE A C 1
ATOM 1649 O O . PHE A 1 199 ? -44.384 12.089 58.786 1.00 86.19 199 PHE A O 1
ATOM 1656 N N . GLY A 1 200 ? -45.633 11.146 57.182 1.00 86.19 200 GLY A N 1
ATOM 1657 C CA . GLY A 1 200 ? -44.585 10.323 56.570 1.00 86.19 200 GLY A CA 1
ATOM 1658 C C . GLY A 1 200 ? -43.754 9.526 57.576 1.00 86.19 200 GLY A C 1
ATOM 1659 O O . GLY A 1 200 ? -44.239 8.613 58.248 1.00 86.19 200 GLY A O 1
ATOM 1660 N N . VAL A 1 201 ? -42.476 9.891 57.688 1.00 83.56 201 VAL A N 1
ATOM 1661 C CA . VAL A 1 201 ? -41.493 9.294 58.612 1.00 83.56 201 VAL A CA 1
ATOM 1662 C C . VAL A 1 201 ? -41.636 9.763 60.065 1.00 83.56 201 VAL A C 1
ATOM 1664 O O . VAL A 1 201 ? -40.825 9.412 60.919 1.00 83.56 201 VAL A O 1
ATOM 1667 N N . LYS A 1 202 ? -42.633 10.592 60.386 1.00 86.50 202 LYS A N 1
ATOM 1668 C CA . LYS A 1 202 ? -42.906 11.081 61.747 1.00 86.50 202 LYS A CA 1
ATOM 1669 C C . LYS A 1 202 ? -44.145 10.448 62.381 1.00 86.50 202 LYS A C 1
ATOM 1671 O O . LYS A 1 202 ? -44.396 10.723 63.551 1.00 86.50 202 LYS A O 1
ATOM 1676 N N . LEU A 1 203 ? -44.898 9.614 61.660 1.00 89.38 203 LEU A N 1
ATOM 1677 C CA . LEU A 1 203 ? -46.102 8.968 62.186 1.00 89.38 203 LEU A CA 1
ATOM 1678 C C . LEU A 1 203 ? -45.752 7.803 63.123 1.00 89.38 203 LEU A C 1
ATOM 1680 O O . LEU A 1 203 ? -45.129 6.835 62.706 1.00 89.38 203 LEU A O 1
ATOM 1684 N N . TYR A 1 204 ? -46.184 7.866 64.378 1.00 90.06 204 TYR A N 1
ATOM 1685 C CA . TYR A 1 204 ? -46.040 6.782 65.351 1.00 90.06 204 TYR A CA 1
ATOM 1686 C C . TYR A 1 204 ? -47.417 6.199 65.660 1.00 90.06 204 TYR A C 1
ATOM 1688 O O . TYR A 1 204 ? -48.308 6.934 66.081 1.00 90.06 204 TYR A O 1
ATOM 1696 N N . THR A 1 205 ? -47.590 4.884 65.535 1.00 90.50 205 THR A N 1
ATOM 1697 C CA . THR A 1 205 ? -48.850 4.202 65.868 1.00 90.50 205 THR A CA 1
ATOM 1698 C C . THR A 1 205 ? -48.714 3.414 67.171 1.00 90.50 205 THR A C 1
ATOM 1700 O O . THR A 1 205 ? -47.991 2.423 67.249 1.00 90.50 205 THR A O 1
ATOM 1703 N N . ALA A 1 206 ? -49.401 3.841 68.225 1.00 90.06 206 ALA A N 1
ATOM 1704 C CA . ALA A 1 206 ? -49.453 3.149 69.508 1.00 90.06 206 ALA A CA 1
ATOM 1705 C C . ALA A 1 206 ? -50.693 2.247 69.561 1.00 90.06 206 ALA A C 1
ATOM 1707 O O . ALA A 1 206 ? -51.784 2.738 69.840 1.00 90.06 206 ALA A O 1
ATOM 1708 N N . VAL A 1 207 ? -50.538 0.948 69.304 1.00 89.50 207 VAL A N 1
ATOM 1709 C CA . VAL A 1 207 ? -51.630 -0.025 69.460 1.00 89.50 207 VAL A CA 1
ATOM 1710 C C . VAL A 1 207 ? -51.733 -0.447 70.929 1.00 89.50 207 VAL A C 1
ATOM 1712 O O . VAL A 1 207 ? -50.722 -0.739 71.563 1.00 89.50 207 VAL A O 1
ATOM 1715 N N . SER A 1 208 ? -52.947 -0.436 71.474 1.00 86.81 208 SER A N 1
ATOM 1716 C CA . SER A 1 208 ? -53.267 -0.830 72.850 1.00 86.81 208 SER A CA 1
ATOM 1717 C C . SER A 1 208 ? -54.492 -1.740 72.871 1.00 86.81 208 SER A C 1
ATOM 1719 O O . SER A 1 208 ? -55.403 -1.571 72.058 1.00 86.81 208 SER A O 1
ATOM 1721 N N . PHE A 1 209 ? -54.511 -2.684 73.805 1.00 86.56 209 PHE A N 1
ATOM 1722 C CA . PHE A 1 209 ? -55.605 -3.631 74.003 1.00 86.56 209 PHE A CA 1
ATOM 1723 C C . PHE A 1 209 ? -56.165 -3.416 75.412 1.00 86.56 209 PHE A C 1
ATOM 1725 O O . PHE A 1 209 ? -55.364 -3.341 76.343 1.00 86.56 209 PHE A O 1
ATOM 1732 N N . PRO A 1 210 ? -57.481 -3.218 75.574 1.00 83.38 210 PRO A N 1
ATOM 1733 C CA . PRO A 1 210 ? -58.121 -3.198 76.888 1.00 83.38 210 PRO A CA 1
ATOM 1734 C C . PRO A 1 210 ? -57.989 -4.548 77.603 1.00 83.38 210 PRO A C 1
ATOM 1736 O O . PRO A 1 210 ? -57.977 -5.584 76.939 1.00 83.38 210 PRO A O 1
ATOM 1739 N N . ASP A 1 211 ? -57.912 -4.534 78.935 1.00 74.88 211 ASP A N 1
ATOM 1740 C CA . ASP A 1 211 ? -57.748 -5.750 79.752 1.00 74.88 211 ASP A CA 1
ATOM 1741 C C . ASP A 1 211 ? -58.985 -6.670 79.710 1.00 74.88 211 ASP A C 1
ATOM 1743 O O . ASP A 1 211 ? -58.883 -7.869 79.949 1.00 74.88 211 ASP A O 1
ATOM 1747 N N . ASP A 1 212 ? -60.147 -6.114 79.371 1.00 75.50 212 ASP A N 1
ATOM 1748 C CA . ASP A 1 212 ? -61.444 -6.780 79.223 1.00 75.50 212 ASP A CA 1
ATOM 1749 C C . ASP A 1 212 ? -61.740 -7.234 77.781 1.00 75.50 212 ASP A C 1
ATOM 1751 O O . ASP A 1 212 ? -62.822 -7.747 77.495 1.00 75.50 212 ASP A O 1
ATOM 1755 N N . ALA A 1 213 ? -60.796 -7.068 76.850 1.00 75.31 213 ALA A N 1
ATOM 1756 C CA . ALA A 1 213 ? -61.000 -7.461 75.461 1.00 75.31 213 ALA A CA 1
ATOM 1757 C C . ALA A 1 213 ? -60.944 -8.989 75.293 1.00 75.31 213 ALA A C 1
ATOM 1759 O O . ALA A 1 213 ? -59.936 -9.624 75.604 1.00 75.31 213 ALA A O 1
ATOM 1760 N N . ASN A 1 214 ? -61.981 -9.577 74.688 1.00 79.94 214 ASN A N 1
ATOM 1761 C CA . ASN A 1 214 ? -62.029 -11.004 74.360 1.00 79.94 214 ASN A CA 1
ATOM 1762 C C . ASN A 1 214 ? -61.211 -11.311 73.088 1.00 79.94 214 ASN A C 1
ATOM 1764 O O . ASN A 1 214 ? -61.747 -11.699 72.048 1.00 79.94 214 ASN A O 1
ATOM 1768 N N . LEU A 1 215 ? -59.905 -11.040 73.135 1.00 82.56 215 LEU A N 1
ATOM 1769 C CA . LEU A 1 215 ? -59.015 -11.032 71.976 1.00 82.56 215 LEU A CA 1
ATOM 1770 C C . LEU A 1 215 ? -57.922 -12.092 72.121 1.00 82.56 215 LEU A C 1
ATOM 1772 O O . LEU A 1 215 ? -57.193 -12.118 73.112 1.00 82.56 215 LEU A O 1
ATOM 1776 N N . SER A 1 216 ? -57.759 -12.952 71.113 1.00 84.56 216 SER A N 1
ATOM 1777 C CA . SER A 1 216 ? -56.662 -13.920 71.136 1.00 84.56 216 SER A CA 1
ATOM 1778 C C . SER A 1 216 ? -55.313 -13.229 70.924 1.00 84.56 216 SER A C 1
ATOM 1780 O O . SER A 1 216 ? -55.195 -12.217 70.224 1.00 84.56 216 SER A O 1
ATOM 1782 N N . HIS A 1 217 ? -54.252 -13.824 71.471 1.00 82.00 217 HIS A N 1
ATOM 1783 C CA . HIS A 1 217 ? -52.892 -13.320 71.278 1.00 82.00 217 HIS A CA 1
ATOM 1784 C C . HIS A 1 217 ? -52.516 -13.223 69.785 1.00 82.00 217 HIS A C 1
ATOM 1786 O O . HIS A 1 217 ? -51.931 -12.232 69.345 1.00 82.00 217 HIS A O 1
ATOM 1792 N N . ALA A 1 218 ? -52.922 -14.213 68.983 1.00 83.50 218 ALA A N 1
ATOM 1793 C CA . ALA A 1 218 ? -52.679 -14.233 67.543 1.00 83.50 218 ALA A CA 1
ATOM 1794 C C . ALA A 1 218 ? -53.377 -13.071 66.810 1.00 83.50 218 ALA A C 1
ATOM 1796 O O . ALA A 1 218 ? -52.768 -12.442 65.940 1.00 83.50 218 ALA A O 1
ATOM 1797 N N . GLU A 1 219 ? -54.621 -12.738 67.175 1.00 83.88 219 GLU A N 1
ATOM 1798 C CA . GLU A 1 219 ? -55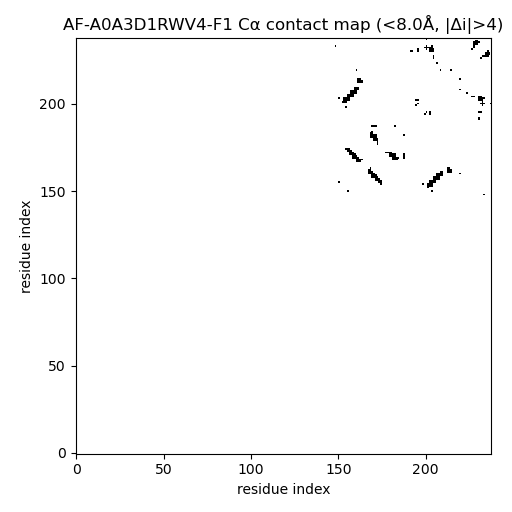.352 -11.595 66.609 1.00 83.88 219 GLU A CA 1
ATOM 1799 C C . GLU A 1 219 ? -54.672 -10.262 66.966 1.00 83.88 219 GLU A C 1
ATOM 1801 O O . GLU A 1 219 ? -54.478 -9.416 66.087 1.00 83.88 219 GLU A O 1
ATOM 1806 N N . ALA A 1 220 ? -54.242 -10.093 68.221 1.00 85.19 220 ALA A N 1
ATOM 1807 C CA . ALA A 1 220 ? -53.569 -8.885 68.705 1.00 85.19 220 ALA A CA 1
ATOM 1808 C C . ALA A 1 220 ? -52.223 -8.636 67.996 1.00 85.19 220 ALA A C 1
ATOM 1810 O O . ALA A 1 220 ? -51.939 -7.520 67.536 1.00 85.19 220 ALA A O 1
ATOM 1811 N N . VAL A 1 221 ? -51.401 -9.683 67.861 1.00 85.31 221 VAL A N 1
ATOM 1812 C CA . VAL A 1 221 ? -50.096 -9.623 67.181 1.00 85.31 221 VAL A CA 1
ATOM 1813 C C . VAL A 1 221 ? -50.269 -9.372 65.685 1.00 85.31 221 VAL A C 1
ATOM 1815 O O . VAL A 1 221 ? -49.579 -8.517 65.120 1.00 85.31 221 VAL A O 1
ATOM 1818 N N . THR A 1 222 ? -51.215 -10.060 65.043 1.00 87.56 222 THR A N 1
ATOM 1819 C CA . THR A 1 222 ? -51.490 -9.893 63.608 1.00 87.56 222 THR A CA 1
ATOM 1820 C C . THR A 1 222 ? -51.969 -8.476 63.305 1.00 87.56 222 THR A C 1
ATOM 1822 O O . THR A 1 222 ? -51.488 -7.838 62.363 1.00 87.56 222 THR A O 1
ATOM 1825 N N . PHE A 1 223 ? -52.880 -7.946 64.126 1.00 88.88 223 PHE A N 1
ATOM 1826 C CA . PHE A 1 223 ? -53.375 -6.582 63.980 1.00 88.88 223 PHE A CA 1
ATOM 1827 C C . PHE A 1 223 ? -52.255 -5.551 64.168 1.00 88.88 223 PHE A C 1
ATOM 1829 O O . PHE A 1 223 ? -52.039 -4.720 63.283 1.00 88.88 223 PHE A O 1
ATOM 1836 N N . SER A 1 224 ? -51.490 -5.648 65.262 1.00 86.81 224 SER A N 1
ATOM 1837 C CA . SER A 1 224 ? -50.370 -4.735 65.537 1.00 86.81 224 SER A CA 1
ATOM 1838 C C . SER A 1 224 ? -49.334 -4.748 64.421 1.00 86.81 224 SER A C 1
ATOM 1840 O O . SER A 1 224 ? -48.952 -3.690 63.929 1.00 86.81 224 SER A O 1
ATOM 1842 N N . SER A 1 225 ? -48.924 -5.934 63.966 1.00 86.56 225 SER A N 1
ATOM 1843 C CA . SER A 1 225 ? -47.918 -6.087 62.908 1.00 86.56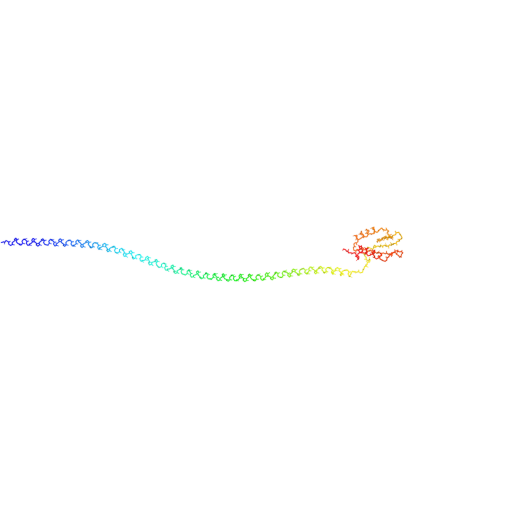 225 SER A CA 1
ATOM 1844 C C . SER A 1 225 ? -48.386 -5.477 61.588 1.00 86.56 225 SER A C 1
ATOM 1846 O O . SER A 1 225 ? -47.617 -4.808 60.895 1.00 86.56 225 SER A O 1
ATOM 1848 N N . ARG A 1 226 ? -49.671 -5.636 61.249 1.00 89.00 226 ARG A N 1
ATOM 1849 C CA . ARG A 1 226 ? -50.264 -5.056 60.037 1.00 89.00 226 ARG A CA 1
ATOM 1850 C C . ARG A 1 226 ? -50.385 -3.533 60.107 1.00 89.00 226 ARG A C 1
ATOM 1852 O O . ARG A 1 226 ? -50.192 -2.874 59.089 1.00 89.00 226 ARG A O 1
ATOM 1859 N N . ILE A 1 227 ? -50.706 -2.971 61.271 1.00 90.38 227 ILE A N 1
ATOM 1860 C CA . ILE A 1 227 ? -50.739 -1.515 61.466 1.00 90.38 227 ILE A CA 1
ATOM 1861 C C . ILE A 1 227 ? -49.319 -0.941 61.420 1.00 90.38 227 ILE A C 1
ATOM 1863 O O . ILE A 1 227 ? -49.063 -0.002 60.667 1.00 90.38 227 ILE A O 1
ATOM 1867 N N . HIS A 1 228 ? -48.387 -1.547 62.158 1.00 88.56 228 HIS A N 1
ATOM 1868 C CA . HIS A 1 228 ? -46.997 -1.110 62.223 1.00 88.56 228 HIS A CA 1
ATOM 1869 C C . HIS A 1 228 ? -46.316 -1.143 60.849 1.00 88.56 228 HIS A C 1
ATOM 1871 O O . HIS A 1 228 ? -45.773 -0.133 60.414 1.00 88.56 228 HIS A O 1
ATOM 1877 N N . SER A 1 229 ? -46.400 -2.265 60.128 1.00 87.38 229 SER A N 1
ATOM 1878 C CA . SER A 1 229 ? -45.770 -2.420 58.805 1.00 87.38 229 SER A CA 1
ATOM 1879 C C . SER A 1 229 ? -46.295 -1.454 57.740 1.00 87.38 229 SER A C 1
ATOM 1881 O O . SER A 1 229 ? -45.566 -1.135 56.806 1.00 87.38 229 SER A O 1
ATOM 1883 N N . LYS A 1 230 ? -47.543 -0.984 57.854 1.00 87.75 230 LYS A N 1
ATOM 1884 C CA . LYS A 1 230 ? -48.151 -0.096 56.853 1.00 87.75 230 LYS A CA 1
ATOM 1885 C C . LYS A 1 230 ? -48.019 1.386 57.183 1.00 87.75 230 LYS A C 1
ATOM 1887 O O . LYS A 1 230 ? -47.868 2.187 56.265 1.00 87.75 230 LYS A O 1
ATOM 1892 N N . TYR A 1 231 ? -48.095 1.759 58.459 1.00 89.50 231 TYR A N 1
ATOM 1893 C CA . TYR A 1 231 ? -48.277 3.163 58.844 1.00 89.50 231 TYR A CA 1
ATOM 1894 C C . TYR A 1 231 ? -47.238 3.682 59.843 1.00 89.50 231 TYR A C 1
ATOM 1896 O O . TYR A 1 231 ? -46.999 4.886 59.880 1.00 89.50 231 TYR A O 1
ATOM 1904 N N . ASP A 1 232 ? -46.598 2.825 60.642 1.00 88.25 232 ASP A N 1
ATOM 1905 C CA . ASP A 1 232 ? -45.637 3.286 61.649 1.00 88.25 232 ASP A CA 1
ATOM 1906 C C . ASP A 1 232 ? -44.296 3.655 61.015 1.00 88.25 232 ASP A C 1
ATOM 1908 O O . ASP A 1 232 ? -43.740 2.886 60.234 1.00 88.25 232 ASP A O 1
ATOM 1912 N N . TYR A 1 233 ? -43.735 4.796 61.409 1.00 85.38 233 TYR A N 1
ATOM 1913 C CA . TYR A 1 233 ? -42.466 5.294 60.887 1.00 85.38 233 TYR A CA 1
ATOM 1914 C C . TYR A 1 233 ? -41.291 4.325 61.055 1.00 85.38 233 TYR A C 1
ATOM 1916 O O . TYR A 1 233 ? -40.334 4.403 60.290 1.00 85.38 233 TYR A O 1
ATOM 1924 N N . TYR A 1 234 ? -41.334 3.456 62.070 1.00 81.38 234 TYR A N 1
ATOM 1925 C CA . TYR A 1 234 ? -40.231 2.563 62.396 1.00 81.38 234 TYR A CA 1
ATOM 1926 C C . TYR A 1 234 ? -40.234 1.287 61.549 1.00 81.38 234 TYR A C 1
ATOM 1928 O O . TYR A 1 234 ? -39.173 0.761 61.205 1.00 81.38 234 TYR A O 1
ATOM 1936 N N . TYR A 1 235 ? -41.426 0.791 61.212 1.00 78.75 235 TYR A N 1
ATOM 1937 C CA . TYR A 1 235 ? -41.617 -0.510 60.567 1.00 78.75 235 TYR A CA 1
ATOM 1938 C C . TYR A 1 235 ? -42.043 -0.408 59.099 1.00 78.75 235 TYR A C 1
ATOM 1940 O O . TYR A 1 235 ? -41.811 -1.353 58.345 1.00 78.75 235 TYR A O 1
ATOM 1948 N N . SER A 1 236 ? -42.634 0.710 58.667 1.00 73.88 236 SER A N 1
ATOM 1949 C CA . SER A 1 236 ? -43.009 0.900 57.266 1.00 73.88 236 SER A CA 1
ATOM 1950 C C . SER A 1 236 ? -41.777 1.060 56.377 1.00 73.88 236 SER A C 1
ATOM 1952 O O . SER A 1 236 ? -40.871 1.821 56.722 1.00 73.88 236 SER A O 1
ATOM 1954 N N . LYS A 1 237 ? -41.755 0.391 55.218 1.00 64.94 237 LYS A N 1
ATOM 1955 C CA . LYS A 1 237 ? -40.831 0.745 54.130 1.00 64.94 237 LYS A CA 1
ATOM 1956 C C . LYS A 1 237 ? -41.244 2.124 53.599 1.00 64.94 237 LYS A C 1
ATOM 1958 O O . LYS A 1 237 ? -42.440 2.350 53.414 1.00 64.94 237 LYS A O 1
ATOM 1963 N N . ASN A 1 238 ? -40.284 3.030 53.434 1.00 54.16 238 ASN A N 1
ATOM 1964 C CA . ASN A 1 238 ? -40.494 4.225 52.615 1.00 54.16 238 ASN A CA 1
ATOM 1965 C C . ASN A 1 238 ? -40.319 3.860 51.147 1.00 54.16 238 ASN A C 1
ATOM 1967 O O . ASN A 1 238 ? -39.497 2.949 50.889 1.00 54.16 238 ASN A O 1
#

pLDDT: mean 89.58, std 8.63, range [52.25, 97.88]

Solvent-accessible surface area (backbone atoms only — not comparable to full-atom values): 12989 Å² total; per-residue (Å²): 132,65,68,68,61,54,52,51,51,51,50,51,50,53,50,50,54,49,50,54,51,49,52,52,50,50,53,52,49,52,51,50,51,53,51,51,54,52,51,50,54,52,51,54,51,52,51,51,54,53,50,52,52,52,51,52,52,52,51,53,51,50,53,52,51,52,53,51,51,51,52,52,51,53,52,50,51,51,52,49,52,56,50,54,50,53,52,49,52,51,52,50,50,51,53,49,53,49,52,54,50,52,52,50,54,53,50,50,53,53,51,52,53,50,51,54,53,51,53,52,49,53,52,52,52,52,49,53,54,49,51,53,53,47,55,53,51,51,53,52,50,59,62,74,68,56,74,81,91,70,71,78,94,39,53,57,31,38,36,39,50,38,29,59,99,92,41,83,47,38,29,43,28,54,82,89,56,92,60,70,44,82,39,54,75,66,54,47,53,50,53,46,49,54,45,27,72,74,43,43,79,34,20,36,68,46,76,46,66,59,94,84,35,71,62,54,70,68,58,55,51,52,51,48,51,56,49,32,46,69,40,14,39,87,57,27,81,131

Radius of gyration: 76.31 Å; Cα contacts (8 Å, |Δi|>4): 136; chains: 1; bounding box: 141×31×204 Å

Sequence (238 aa):
MNVAEQLKRELRFKLTLATDKNEDLARKRDELFQKNSTLGLQVEQLARLRDDLATERKQLMASRADLKQDVSRLSEEKASLAGELKQTDEQYRLTKEEIEYLRAEHADEVAEFKQERELLKEELEALEILKVRYTELESDYNRLVRPARSKVGRHVVRIRFSKDDNGYHYTLREPGEKQHTEVSRAQLHQRLAELKAKFGVKLYTAVSFPDDANLSHAEAVTFSSRIHSKYDYYYSKN

Foldseek 3Di:
DDPVVVVVVVVVVVVVVVVVVVVVVVVVVVVVVVVVVVVVVVVVVVVVVVVVVVVVVVVVVVVVVVVVVVVVVVVVVVVVVVVVVVVVVVVVVVVVVVVVVVVVVVVVVVVVVVVVVVVVVVVVVVVVVVVVVVVVVVVVVCLVPQPPDDLPQAFEKEWEWAADPVGIWIWIDGVPDPDTDTDDPVRVVVVLVVVCVVRPLRHAYHYDYDPPGPDDPVRSVVVVLVSCCPRHNRNDDD